Protein AF-A0A4P2Q9S0-F1 (afdb_monomer_lite)

Foldseek 3Di:
DDDDDDDDDDDDDDDDPDPPPPDPPPVPPDPVPPDPDPCLQVLLVVLVVCVVVVVLLQSQLSLCVSCLCLLPDDDDPPPSSLSSLLSNLLSLLVVLLQRCNPVSHPPVSCPLSNVPDVVSSVVSLVSSLVSLVVSCVVVPPQLVSLLSNLSSLLSPPVSLVVSLVSLVVCVVVVNNQALLSLLSNLLSCLVVVNNVSNVVSLVVSCVRDPDSVSSPDPRDDDDDD

Secondary structure (DSSP, 8-state):
-------------------------TTS----------HHHHHHHHHHHHHHTT-HHHHHHHHHHH-TTTTTSPP-S-HHHHHHHHHHHHHHHHTTT---GGGTS-HHHHGGGG--SHHHHHHHHHHHHHHHHHHHHHSTT-HHHHHHHHHHHTTSGGGHHHHHHHHHHHHHTT----HHHHHHHHHHHHHTT-HHHHHHHHHHHHHH-SSGGGT------PPP-

Radius of gyration: 29.28 Å; chains: 1; bounding box: 90×28×104 Å

Structure (mmCIF, N/CA/C/O backbone):
data_AF-A0A4P2Q9S0-F1
#
_entry.id   AF-A0A4P2Q9S0-F1
#
loop_
_atom_site.group_PDB
_atom_site.id
_atom_site.type_symbol
_atom_site.label_atom_id
_atom_site.label_alt_id
_atom_site.label_comp_id
_atom_site.label_asym_id
_atom_site.label_entity_id
_atom_site.label_seq_id
_atom_site.pdbx_PDB_ins_code
_atom_site.Cartn_x
_atom_site.Cartn_y
_atom_site.Cartn_z
_atom_site.occupancy
_atom_site.B_iso_or_equiv
_atom_site.auth_seq_id
_atom_site.auth_comp_id
_atom_site.auth_asym_id
_atom_site.auth_atom_id
_atom_site.pdbx_PDB_model_num
ATOM 1 N N . MET A 1 1 ? -67.105 2.190 -43.312 1.00 39.72 1 MET A N 1
ATOM 2 C CA . MET A 1 1 ? -67.336 3.112 -44.439 1.00 39.72 1 MET A CA 1
ATOM 3 C C . MET A 1 1 ? -66.053 3.200 -45.250 1.00 39.72 1 MET A C 1
ATOM 5 O O . MET A 1 1 ? -65.039 3.600 -44.704 1.00 39.72 1 MET A O 1
ATOM 9 N N . ASN A 1 2 ? -66.152 2.759 -46.505 1.00 41.94 2 ASN A N 1
ATOM 10 C CA . ASN A 1 2 ? -65.377 3.147 -47.691 1.00 41.94 2 ASN A CA 1
ATOM 11 C C . ASN A 1 2 ? -63.850 2.905 -47.714 1.00 41.94 2 ASN A C 1
ATOM 13 O O . ASN A 1 2 ? -63.067 3.750 -47.297 1.00 41.94 2 ASN A O 1
ATOM 17 N N . GLY A 1 3 ? -63.440 1.797 -48.356 1.00 36.56 3 GLY A N 1
ATOM 18 C CA . GLY A 1 3 ? -62.309 1.836 -49.310 1.00 36.56 3 GLY A CA 1
ATOM 19 C C . GLY A 1 3 ? -62.735 2.540 -50.618 1.00 36.56 3 GLY A C 1
ATOM 20 O O . GLY A 1 3 ? -63.795 3.172 -50.606 1.00 36.56 3 GLY A O 1
ATOM 21 N N . PRO A 1 4 ? -62.045 2.398 -51.775 1.00 64.94 4 PRO A N 1
ATOM 22 C CA . PRO A 1 4 ? -60.791 1.699 -52.104 1.00 64.94 4 PRO A CA 1
ATOM 23 C C . PRO A 1 4 ? -59.764 2.662 -52.783 1.00 64.94 4 PRO A C 1
ATOM 25 O O . PRO A 1 4 ? -60.000 3.858 -52.881 1.00 64.94 4 PRO A O 1
ATOM 28 N N . ALA A 1 5 ? -58.573 2.240 -53.215 1.00 46.28 5 ALA A N 1
ATOM 29 C CA . ALA A 1 5 ? -58.360 1.878 -54.618 1.00 46.28 5 ALA A CA 1
ATOM 30 C C . ALA A 1 5 ? -57.004 1.187 -54.826 1.00 46.28 5 ALA A C 1
ATOM 32 O O . ALA A 1 5 ? -55.941 1.678 -54.453 1.00 46.28 5 ALA A O 1
ATOM 33 N N . VAL A 1 6 ? -57.105 0.047 -55.496 1.00 48.75 6 VAL A N 1
ATOM 34 C CA . VAL A 1 6 ? -56.054 -0.777 -56.080 1.00 48.75 6 VAL A CA 1
ATOM 35 C C . VAL A 1 6 ? -55.413 -0.052 -57.266 1.00 48.75 6 VAL A C 1
ATOM 37 O O . VAL A 1 6 ? -56.129 0.455 -58.128 1.00 48.75 6 VAL A O 1
ATOM 40 N N . ARG A 1 7 ? -54.082 -0.108 -57.383 1.00 47.19 7 ARG A N 1
ATOM 41 C CA . ARG A 1 7 ? -53.399 -0.102 -58.686 1.00 47.19 7 ARG A CA 1
ATOM 42 C C . ARG A 1 7 ? -52.283 -1.140 -58.692 1.00 47.19 7 ARG A C 1
ATOM 44 O O . ARG A 1 7 ? -51.211 -0.941 -58.134 1.00 47.19 7 ARG A O 1
ATOM 51 N N . VAL A 1 8 ? -52.599 -2.260 -59.331 1.00 47.22 8 VAL A N 1
ATOM 52 C CA . VAL A 1 8 ? -51.653 -3.254 -59.829 1.00 47.22 8 VAL A CA 1
ATOM 53 C C . VAL A 1 8 ? -50.985 -2.656 -61.065 1.00 47.22 8 VAL A C 1
ATOM 55 O O . VAL A 1 8 ? -51.675 -2.352 -62.035 1.00 47.22 8 VAL A O 1
ATOM 58 N N . SER A 1 9 ? -49.662 -2.515 -61.037 1.00 52.66 9 SER A N 1
ATOM 59 C CA . SER A 1 9 ? -48.850 -2.351 -62.244 1.00 52.66 9 SER A CA 1
ATOM 60 C C . SER A 1 9 ? -47.755 -3.404 -62.227 1.00 52.66 9 SER A C 1
ATOM 62 O O . SER A 1 9 ? -46.782 -3.322 -61.481 1.00 52.66 9 SER A O 1
ATOM 64 N N . LEU A 1 10 ? -47.990 -4.427 -63.040 1.00 49.06 10 LEU A N 1
ATOM 65 C CA . LEU A 1 10 ? -47.079 -5.502 -63.383 1.00 49.06 10 LEU A CA 1
ATOM 66 C C . LEU A 1 10 ? -46.114 -4.970 -64.455 1.00 49.06 10 LEU A C 1
ATOM 68 O O . LEU A 1 10 ? -46.535 -4.727 -65.583 1.00 49.06 10 LEU A O 1
ATOM 72 N N . CYS A 1 11 ? -44.837 -4.798 -64.119 1.00 45.16 11 CYS A N 1
ATOM 73 C CA . CYS A 1 11 ? -43.779 -4.589 -65.108 1.00 45.16 11 CYS A CA 1
ATOM 74 C C . CYS A 1 11 ? -42.843 -5.798 -65.086 1.00 45.16 11 CYS A C 1
ATOM 76 O O . CYS A 1 11 ? -42.000 -5.934 -64.203 1.00 45.16 11 CYS A O 1
ATOM 78 N N . LEU A 1 12 ? -43.017 -6.678 -66.076 1.00 50.59 12 LEU A N 1
ATOM 79 C CA . LEU A 1 12 ? -41.986 -7.612 -66.516 1.00 50.59 12 LEU A CA 1
ATOM 80 C C . LEU A 1 12 ? -40.786 -6.800 -67.025 1.00 50.59 12 LEU A C 1
ATOM 82 O O . LEU A 1 12 ? -40.924 -6.047 -67.987 1.00 50.59 12 LEU A O 1
ATOM 86 N N . ALA A 1 13 ? -39.608 -7.003 -66.439 1.00 53.16 13 ALA A N 1
ATOM 87 C CA . ALA A 1 13 ? -38.344 -6.616 -67.052 1.00 53.16 13 ALA A CA 1
ATOM 88 C C . ALA A 1 13 ? -37.294 -7.709 -66.803 1.00 53.16 13 ALA A C 1
ATOM 90 O O . ALA A 1 13 ? -36.761 -7.869 -65.711 1.00 53.16 13 ALA A O 1
ATOM 91 N N . LEU A 1 14 ? -37.111 -8.495 -67.862 1.00 53.59 14 LEU A N 1
ATOM 92 C CA . LEU A 1 14 ? -35.981 -9.339 -68.252 1.00 53.59 14 LEU A CA 1
ATOM 93 C C . LEU A 1 14 ? -34.763 -9.358 -67.311 1.00 53.59 14 LEU A C 1
ATOM 95 O O . LEU A 1 14 ? -33.978 -8.413 -67.245 1.00 53.59 14 LEU A O 1
ATOM 99 N N . ALA A 1 15 ? -34.541 -10.524 -66.703 1.00 52.94 15 ALA A N 1
ATOM 100 C CA . ALA A 1 15 ? -33.254 -10.925 -66.157 1.00 52.94 15 ALA A CA 1
ATOM 101 C C . ALA A 1 15 ? -32.232 -11.056 -67.299 1.00 52.94 15 ALA A C 1
ATOM 103 O O . ALA A 1 15 ? -32.243 -12.029 -68.050 1.00 52.94 15 ALA A O 1
ATOM 104 N N . SER A 1 16 ? -31.352 -10.064 -67.430 1.00 54.44 16 SER A N 1
ATOM 105 C CA . SER A 1 16 ? -30.129 -10.173 -68.226 1.00 54.44 16 SER A CA 1
ATOM 106 C C . SER A 1 16 ? -28.972 -10.397 -67.261 1.00 54.44 16 SER A C 1
ATOM 108 O O . SER A 1 16 ? -28.487 -9.464 -66.624 1.00 54.44 16 SER A O 1
ATOM 110 N N . SER A 1 17 ? -28.570 -11.655 -67.105 1.00 50.16 17 SER A N 1
ATOM 111 C CA . SER A 1 17 ? -27.382 -12.045 -66.351 1.00 50.16 17 SER A CA 1
ATOM 112 C C . SER A 1 17 ? -26.137 -11.562 -67.094 1.00 50.16 17 SER A C 1
ATOM 114 O O . SER A 1 17 ? -25.597 -12.261 -67.948 1.00 50.16 17 SER A O 1
ATOM 116 N N . VAL A 1 18 ? -25.678 -10.351 -66.786 1.00 53.38 18 VAL A N 1
ATOM 117 C CA . VAL A 1 18 ? -24.329 -9.931 -67.159 1.00 53.38 18 VAL A CA 1
ATOM 118 C C . VAL A 1 18 ? -23.374 -10.683 -66.237 1.00 53.38 18 VAL A C 1
ATOM 120 O O . VAL A 1 18 ? -23.283 -10.384 -65.048 1.00 53.38 18 VAL A O 1
ATOM 123 N N . PHE A 1 19 ? -22.683 -11.686 -66.780 1.00 51.56 19 PHE A N 1
ATOM 124 C CA . PHE A 1 19 ? -21.473 -12.236 -66.177 1.00 51.56 19 PHE A CA 1
ATOM 125 C C . PHE A 1 19 ? -20.417 -11.126 -66.156 1.00 51.56 19 PHE A C 1
ATOM 127 O O . PHE A 1 19 ? -19.634 -10.963 -67.089 1.00 51.56 19 PHE A O 1
ATOM 134 N N . VAL A 1 20 ? -20.423 -10.321 -65.096 1.00 50.81 20 VAL A N 1
ATOM 135 C CA . VAL A 1 20 ? -19.274 -9.493 -64.746 1.00 50.81 20 VAL A CA 1
ATOM 136 C C . VAL A 1 20 ? -18.247 -10.457 -64.171 1.00 50.81 20 VAL A C 1
ATOM 138 O O . VAL A 1 20 ? -18.452 -11.014 -63.092 1.00 50.81 20 VAL A O 1
ATOM 141 N N . ALA A 1 21 ? -17.174 -10.702 -64.923 1.00 54.53 21 ALA A N 1
ATOM 142 C CA . ALA A 1 21 ? -15.993 -11.359 -64.391 1.00 54.53 21 ALA A CA 1
ATOM 143 C C . ALA A 1 21 ? -15.594 -10.624 -63.109 1.00 54.53 21 ALA A C 1
A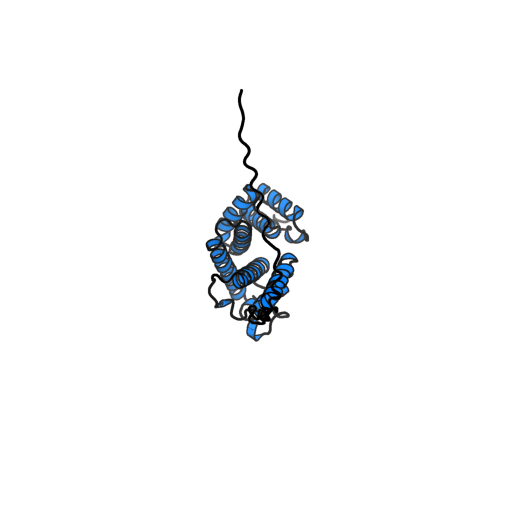T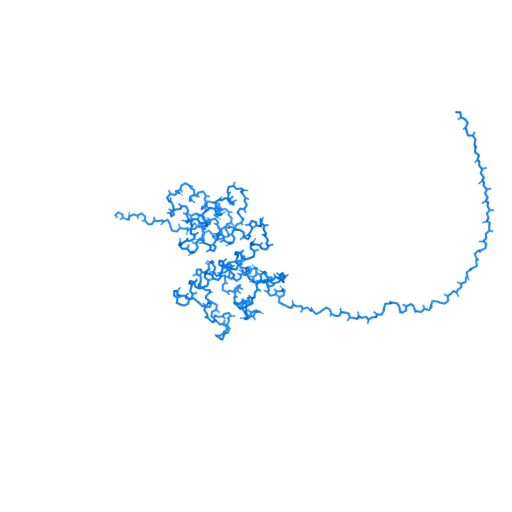OM 145 O O . ALA A 1 21 ? -15.383 -9.410 -63.124 1.00 54.53 21 ALA A O 1
ATOM 146 N N . SER A 1 22 ? -15.572 -11.347 -61.993 1.00 54.25 22 SER A N 1
ATOM 147 C CA . SER A 1 22 ? -15.096 -10.836 -60.718 1.00 54.25 22 SER A CA 1
ATOM 148 C C . SER A 1 22 ? -13.629 -10.459 -60.896 1.00 54.25 22 SER A C 1
ATOM 150 O O . SER A 1 22 ? -12.755 -11.316 -60.862 1.00 54.25 22 SER A O 1
ATOM 152 N N . GLY A 1 23 ? -13.363 -9.182 -61.169 1.00 54.53 23 GLY A N 1
ATOM 153 C CA . GLY A 1 23 ? -12.036 -8.626 -60.973 1.00 54.53 23 GLY A CA 1
ATOM 154 C C . GLY A 1 23 ? -11.733 -8.725 -59.487 1.00 54.53 23 GLY A C 1
ATOM 155 O O . GLY A 1 23 ? -12.552 -8.289 -58.673 1.00 54.53 23 GLY A O 1
ATOM 156 N N . ASP A 1 24 ? -10.609 -9.349 -59.147 1.00 50.75 24 ASP A N 1
ATOM 157 C CA . ASP A 1 24 ? -10.141 -9.482 -57.775 1.00 50.75 24 ASP A CA 1
ATOM 158 C C . ASP A 1 24 ? -10.191 -8.117 -57.089 1.00 50.75 24 ASP A C 1
ATOM 160 O O . ASP A 1 24 ? -9.455 -7.188 -57.426 1.00 50.75 24 ASP A O 1
ATOM 164 N N . ALA A 1 25 ? -11.100 -7.979 -56.127 1.00 50.94 25 ALA A N 1
ATOM 165 C CA . ALA A 1 25 ? -11.149 -6.817 -55.268 1.00 50.94 25 ALA A CA 1
ATOM 166 C C . ALA A 1 25 ? -9.941 -6.882 -54.324 1.00 50.94 25 ALA A C 1
ATOM 168 O O . ALA A 1 25 ? -10.049 -7.309 -53.176 1.00 50.94 25 ALA A O 1
ATOM 169 N N . SER A 1 26 ? -8.775 -6.431 -54.788 1.00 56.25 26 SER A N 1
ATOM 170 C CA . SER A 1 26 ? -7.623 -6.137 -53.934 1.00 56.25 26 SER A CA 1
ATOM 171 C C . SER A 1 26 ? -7.873 -4.825 -53.169 1.00 56.25 26 SER A C 1
ATOM 173 O O . SER A 1 26 ? -7.162 -3.837 -53.339 1.00 56.25 26 SER A O 1
ATOM 175 N N . ALA A 1 27 ? -8.944 -4.778 -52.372 1.00 51.78 27 ALA A N 1
ATOM 176 C CA . ALA A 1 27 ? -9.313 -3.628 -51.538 1.00 51.78 27 ALA A CA 1
ATOM 177 C C . ALA A 1 27 ? -8.921 -3.820 -50.064 1.00 51.78 27 ALA A C 1
ATOM 179 O O . ALA A 1 27 ? -8.885 -2.860 -49.298 1.00 51.78 27 ALA A O 1
ATOM 180 N N . CYS A 1 28 ? -8.550 -5.035 -49.664 1.00 58.38 28 CYS A N 1
ATOM 181 C CA . CYS A 1 28 ? -7.866 -5.273 -48.401 1.00 58.38 28 CYS A CA 1
ATOM 182 C C . CYS A 1 28 ? -6.365 -5.214 -48.668 1.00 58.38 28 CYS A C 1
ATOM 184 O O . CYS A 1 28 ? -5.704 -6.246 -48.750 1.00 58.38 28 CYS A O 1
ATOM 186 N N . GLY A 1 29 ? -5.846 -3.997 -48.865 1.00 53.88 29 GLY A N 1
ATOM 187 C CA . GLY A 1 29 ? -4.413 -3.739 -48.802 1.00 53.88 29 GLY A CA 1
ATOM 188 C C . GLY A 1 29 ? -3.883 -4.359 -47.516 1.00 53.88 29 GLY A C 1
ATOM 189 O O . GLY A 1 29 ? -4.175 -3.874 -46.423 1.00 53.88 29 GLY A O 1
ATOM 190 N N . GLY A 1 30 ? -3.198 -5.491 -47.671 1.00 56.34 30 GLY A N 1
ATOM 191 C CA . GLY A 1 30 ? -2.627 -6.282 -46.599 1.00 56.34 30 GLY A CA 1
ATOM 192 C C . GLY A 1 30 ? -1.534 -5.486 -45.919 1.00 56.34 30 GLY A C 1
ATOM 193 O O . GLY A 1 30 ? -0.361 -5.614 -46.245 1.00 56.34 30 GLY A O 1
ATOM 194 N N . VAL A 1 31 ? -1.922 -4.660 -44.957 1.00 58.16 31 VAL A N 1
ATOM 195 C CA . VAL A 1 31 ? -1.035 -4.378 -43.845 1.00 58.16 31 VAL A CA 1
ATOM 196 C C . VAL A 1 31 ? -1.281 -5.524 -42.885 1.00 58.16 31 VAL A C 1
ATOM 198 O O . VAL A 1 31 ? -2.261 -5.538 -42.142 1.00 58.16 31 VAL A O 1
ATOM 201 N N . GLU A 1 32 ? -0.428 -6.536 -42.964 1.00 56.34 32 GLU A N 1
ATOM 202 C CA . GLU A 1 32 ? -0.303 -7.542 -41.921 1.00 56.34 32 GLU A CA 1
ATOM 203 C C . GLU A 1 32 ? 0.202 -6.795 -40.675 1.00 56.34 32 GLU A C 1
ATOM 205 O O . GLU A 1 32 ? 1.400 -6.661 -40.431 1.00 56.34 32 GLU A O 1
ATOM 210 N N . VAL A 1 33 ? -0.718 -6.163 -39.937 1.00 59.28 33 VAL A N 1
ATOM 211 C CA . VAL A 1 33 ? -0.406 -5.507 -38.668 1.00 59.28 33 VA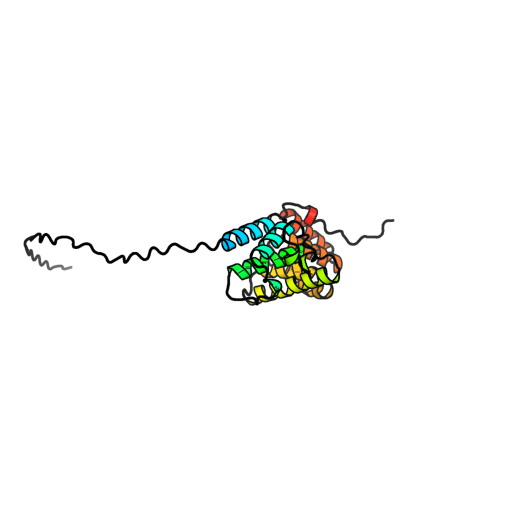L A CA 1
ATOM 212 C C . VAL A 1 33 ? -0.163 -6.635 -37.687 1.00 59.28 33 VAL A C 1
ATOM 214 O O . VAL A 1 33 ? -1.073 -7.079 -36.995 1.00 59.28 33 VAL A O 1
ATOM 217 N N . MET A 1 34 ? 1.063 -7.144 -37.669 1.00 58.34 34 MET A N 1
ATOM 218 C CA . MET A 1 34 ? 1.498 -8.073 -36.646 1.00 58.34 34 MET A CA 1
ATOM 219 C C . MET A 1 34 ? 1.488 -7.287 -35.328 1.00 58.34 34 MET A C 1
ATOM 221 O O . MET A 1 34 ? 2.289 -6.359 -35.175 1.00 58.34 34 MET A O 1
ATOM 225 N N . PRO A 1 35 ? 0.546 -7.552 -34.402 1.00 66.62 35 PRO A N 1
ATOM 226 C CA . PRO A 1 35 ? 0.446 -6.754 -33.194 1.00 66.62 35 PRO A CA 1
ATOM 227 C C . PRO A 1 35 ? 1.739 -6.939 -32.403 1.00 66.62 35 PRO A C 1
ATOM 229 O O . PRO A 1 35 ? 2.098 -8.056 -32.031 1.00 66.62 35 PRO A O 1
ATOM 232 N N . ALA A 1 36 ? 2.454 -5.844 -32.151 1.00 72.00 36 ALA A N 1
ATOM 233 C CA . ALA A 1 36 ? 3.591 -5.868 -31.248 1.00 72.00 36 ALA A CA 1
ATOM 234 C C . ALA A 1 36 ? 3.064 -6.170 -29.837 1.00 72.00 36 ALA A C 1
ATOM 236 O O . ALA A 1 36 ? 2.448 -5.320 -29.192 1.00 72.00 36 ALA A O 1
ATOM 237 N N . ILE A 1 37 ? 3.249 -7.408 -29.375 1.00 77.44 37 ILE A N 1
ATOM 238 C CA . ILE A 1 37 ? 2.812 -7.829 -28.043 1.00 77.44 37 ILE A CA 1
ATOM 239 C C . ILE A 1 37 ? 3.760 -7.210 -27.017 1.00 77.44 37 ILE A C 1
ATOM 241 O O . ILE A 1 37 ? 4.904 -7.638 -26.869 1.00 77.44 37 ILE A O 1
ATOM 245 N N . ASP A 1 38 ? 3.275 -6.225 -26.262 1.00 81.00 38 ASP A N 1
ATOM 246 C CA . ASP A 1 38 ? 4.008 -5.728 -25.103 1.00 81.00 38 ASP A CA 1
ATOM 247 C C . ASP A 1 38 ? 3.935 -6.753 -23.960 1.00 81.00 38 ASP A C 1
ATOM 249 O O . ASP A 1 38 ? 2.965 -6.834 -23.198 1.00 81.00 38 ASP A O 1
ATOM 253 N N . HIS A 1 39 ? 4.996 -7.547 -23.818 1.00 85.62 39 HIS A N 1
ATOM 254 C CA . HIS A 1 39 ? 5.109 -8.567 -22.777 1.00 85.62 39 HIS A CA 1
ATOM 255 C C . HIS A 1 39 ? 5.036 -8.000 -21.345 1.00 85.62 39 HIS A C 1
ATOM 257 O O . HIS A 1 39 ? 4.743 -8.752 -20.407 1.00 85.62 39 HIS A O 1
ATOM 263 N N . ARG A 1 40 ? 5.231 -6.686 -21.150 1.00 88.56 40 ARG A N 1
ATOM 264 C CA . ARG A 1 40 ? 5.092 -6.034 -19.838 1.00 88.56 40 ARG A CA 1
ATOM 265 C C . ARG A 1 40 ? 3.653 -6.066 -19.336 1.00 88.56 40 ARG A C 1
ATOM 267 O O . ARG A 1 40 ? 3.447 -6.133 -18.128 1.00 88.56 40 ARG A O 1
ATOM 274 N N . VAL A 1 41 ? 2.657 -6.118 -20.225 1.00 90.25 41 VAL A N 1
ATOM 275 C CA . VAL A 1 41 ? 1.242 -6.262 -19.839 1.00 90.25 41 VAL A CA 1
ATOM 276 C C . VAL A 1 41 ? 1.031 -7.544 -19.034 1.00 90.25 41 VAL A C 1
ATOM 278 O O . VAL A 1 41 ? 0.469 -7.515 -17.935 1.00 90.25 41 VAL A O 1
ATOM 281 N N . MET A 1 42 ? 1.554 -8.664 -19.539 1.00 91.00 42 MET A N 1
ATOM 282 C CA . MET A 1 42 ? 1.489 -9.950 -18.843 1.00 91.00 42 MET A CA 1
ATOM 283 C C . MET A 1 42 ? 2.319 -9.950 -17.561 1.00 91.00 42 MET A C 1
ATOM 285 O O . MET A 1 42 ? 1.908 -10.532 -16.556 1.00 91.00 42 MET A O 1
ATOM 289 N N . GLY A 1 43 ? 3.474 -9.285 -17.565 1.00 94.31 43 GLY A N 1
ATOM 290 C CA . GLY A 1 43 ? 4.308 -9.168 -16.375 1.00 94.31 43 GLY A CA 1
ATOM 291 C C . GLY A 1 43 ? 3.650 -8.360 -15.248 1.00 94.31 43 GLY A C 1
ATOM 292 O O . GLY A 1 43 ? 3.705 -8.785 -14.092 1.00 94.31 43 GLY A O 1
ATOM 293 N N . VAL A 1 44 ? 2.958 -7.257 -15.562 1.00 96.75 44 VAL A N 1
ATOM 294 C CA . VAL A 1 44 ? 2.200 -6.463 -14.575 1.00 96.75 44 VAL A CA 1
ATOM 295 C C . VAL A 1 44 ? 1.013 -7.257 -14.043 1.00 96.75 44 VAL A C 1
ATOM 297 O O . VAL A 1 44 ? 0.820 -7.310 -12.832 1.00 96.75 44 VAL A O 1
ATOM 300 N N . ALA A 1 45 ? 0.273 -7.961 -14.904 1.00 96.69 45 ALA A N 1
ATOM 301 C CA . ALA A 1 45 ? -0.821 -8.828 -14.460 1.00 96.69 45 ALA A CA 1
ATOM 302 C C . ALA A 1 45 ? -0.342 -9.923 -13.483 1.00 96.69 45 ALA A C 1
ATOM 304 O O . ALA A 1 45 ? -0.988 -10.189 -12.466 1.00 96.69 45 ALA A O 1
ATOM 305 N N . ARG A 1 46 ? 0.828 -10.527 -13.740 1.00 96.69 46 ARG A N 1
ATOM 306 C CA . ARG A 1 46 ? 1.459 -11.488 -12.817 1.00 96.69 46 ARG A CA 1
ATOM 307 C C . ARG A 1 46 ? 1.898 -10.837 -11.505 1.00 96.69 46 ARG A C 1
ATOM 309 O O . ARG A 1 46 ? 1.757 -11.459 -10.455 1.00 96.69 46 ARG A O 1
ATOM 316 N N . ALA A 1 47 ? 2.408 -9.607 -11.549 1.00 98.06 47 ALA A N 1
ATOM 317 C CA . ALA A 1 47 ? 2.797 -8.864 -10.352 1.00 98.06 47 ALA A CA 1
ATOM 318 C C . ALA A 1 47 ? 1.580 -8.525 -9.472 1.00 98.06 47 ALA A C 1
ATOM 320 O O . ALA A 1 47 ? 1.624 -8.714 -8.260 1.00 98.06 47 ALA A O 1
ATOM 321 N N . GLU A 1 48 ? 0.464 -8.113 -10.077 1.00 98.19 48 GLU A N 1
ATOM 322 C CA . GLU A 1 48 ? -0.806 -7.903 -9.372 1.00 98.19 48 GLU A CA 1
ATOM 323 C C . GLU A 1 48 ? -1.328 -9.191 -8.734 1.00 98.19 48 GLU A C 1
ATOM 325 O O . GLU A 1 48 ? -1.801 -9.167 -7.600 1.00 98.19 48 GLU A O 1
ATOM 330 N N . GLN A 1 49 ? -1.230 -10.321 -9.441 1.00 97.56 49 GLN A N 1
ATOM 331 C CA . GLN A 1 49 ? -1.601 -11.616 -8.878 1.00 97.56 49 GLN A CA 1
ATOM 332 C C . GLN A 1 49 ? -0.716 -11.973 -7.679 1.00 97.56 49 GLN A C 1
ATOM 334 O O . GLN A 1 49 ? -1.235 -12.323 -6.626 1.00 97.56 49 GLN A O 1
ATOM 339 N N . ALA A 1 50 ? 0.606 -11.819 -7.801 1.00 97.31 50 ALA A N 1
ATOM 340 C CA . ALA A 1 50 ? 1.527 -12.050 -6.692 1.00 97.31 50 ALA A CA 1
ATOM 341 C C . ALA A 1 50 ? 1.211 -11.166 -5.478 1.00 97.31 50 ALA A C 1
ATOM 343 O O . ALA A 1 50 ? 1.238 -11.657 -4.352 1.00 97.31 50 ALA A O 1
ATOM 344 N N . LEU A 1 51 ? 0.847 -9.899 -5.702 1.00 96.88 51 LEU A N 1
ATOM 345 C CA . LEU A 1 51 ? 0.426 -8.992 -4.638 1.00 96.88 51 LEU A CA 1
ATOM 346 C C . LEU A 1 51 ? -0.855 -9.480 -3.944 1.00 96.88 51 LEU A C 1
ATOM 348 O O . LEU A 1 51 ? -0.891 -9.519 -2.717 1.00 96.88 51 LEU A O 1
ATOM 352 N N . ARG A 1 52 ? -1.874 -9.899 -4.711 1.00 94.50 52 ARG A N 1
ATOM 353 C CA . ARG A 1 52 ? -3.121 -10.481 -4.170 1.00 94.50 52 ARG A CA 1
ATOM 354 C C . ARG A 1 52 ? -2.883 -11.759 -3.365 1.00 94.50 52 ARG A C 1
ATOM 356 O O . ARG A 1 52 ? -3.636 -12.043 -2.440 1.00 94.50 52 ARG A O 1
ATOM 363 N N . ASP A 1 53 ? -1.848 -12.518 -3.710 1.00 94.12 53 ASP A N 1
ATOM 364 C CA . ASP A 1 53 ? -1.451 -13.737 -2.999 1.00 94.12 53 ASP A CA 1
ATOM 365 C C . ASP A 1 53 ? -0.538 -13.454 -1.788 1.00 94.12 53 ASP A C 1
ATOM 367 O O . ASP A 1 53 ? -0.033 -14.387 -1.167 1.00 94.12 53 ASP A O 1
ATOM 371 N N . GLY A 1 54 ? -0.269 -12.183 -1.463 1.00 93.31 54 GLY A N 1
ATOM 372 C CA . GLY A 1 54 ? 0.611 -11.790 -0.357 1.00 93.31 54 GLY A CA 1
ATOM 373 C C . GLY A 1 54 ? 2.111 -11.963 -0.637 1.00 93.31 54 GLY A C 1
ATOM 374 O O . GLY A 1 54 ? 2.935 -11.770 0.254 1.00 93.31 54 GLY A O 1
ATOM 375 N N . ARG A 1 55 ? 2.509 -12.288 -1.874 1.00 95.81 55 ARG A N 1
ATOM 376 C CA . ARG A 1 55 ? 3.914 -12.469 -2.282 1.00 95.81 55 ARG A CA 1
ATOM 377 C C . ARG A 1 55 ? 4.554 -11.128 -2.646 1.00 95.81 55 ARG A C 1
ATOM 379 O O . ARG A 1 55 ? 4.849 -10.858 -3.811 1.00 95.81 55 ARG A O 1
ATOM 386 N N . LEU A 1 56 ? 4.761 -10.283 -1.634 1.00 96.38 56 LEU A N 1
ATOM 387 C CA . LEU A 1 56 ? 5.179 -8.882 -1.797 1.00 96.38 56 LEU A CA 1
ATOM 388 C C . LEU A 1 56 ? 6.511 -8.726 -2.550 1.00 96.38 56 LEU A C 1
ATOM 390 O O . LEU A 1 56 ? 6.582 -7.944 -3.497 1.00 96.38 56 LEU A O 1
ATOM 394 N N . ALA A 1 57 ? 7.540 -9.496 -2.175 1.00 96.38 57 ALA A N 1
ATOM 395 C CA . ALA A 1 57 ? 8.856 -9.441 -2.818 1.00 96.38 57 ALA A CA 1
ATOM 396 C C . ALA A 1 57 ? 8.782 -9.827 -4.305 1.00 96.38 57 ALA A C 1
ATOM 398 O O . ALA A 1 57 ? 9.304 -9.110 -5.155 1.00 96.38 57 ALA A O 1
ATOM 399 N N . ALA A 1 58 ? 8.055 -10.899 -4.637 1.00 97.06 58 ALA A N 1
ATOM 400 C CA . ALA A 1 58 ? 7.864 -11.335 -6.020 1.00 97.06 58 ALA A CA 1
ATOM 401 C C . ALA A 1 58 ? 7.089 -10.297 -6.853 1.00 97.06 58 ALA A C 1
ATOM 403 O O . ALA A 1 58 ? 7.447 -10.018 -7.999 1.00 97.06 58 ALA A O 1
ATOM 404 N N . ALA A 1 59 ? 6.042 -9.691 -6.276 1.00 98.12 59 ALA A N 1
ATOM 405 C CA . ALA A 1 59 ? 5.273 -8.633 -6.929 1.00 98.12 59 ALA A CA 1
ATOM 406 C C . ALA A 1 59 ? 6.149 -7.408 -7.235 1.00 98.12 59 ALA A C 1
ATOM 408 O O . ALA A 1 59 ? 6.225 -6.965 -8.384 1.00 98.12 59 ALA A O 1
ATOM 409 N N . ALA A 1 60 ? 6.857 -6.901 -6.224 1.00 97.44 60 ALA A N 1
ATOM 410 C CA . ALA A 1 60 ? 7.732 -5.744 -6.360 1.00 97.44 60 ALA A CA 1
ATOM 411 C C . ALA A 1 60 ? 8.911 -6.016 -7.302 1.00 97.44 60 ALA A C 1
ATOM 413 O O . ALA A 1 60 ? 9.190 -5.210 -8.188 1.00 97.44 60 ALA A O 1
ATOM 414 N N . GLY A 1 61 ? 9.572 -7.165 -7.158 1.00 96.00 61 GLY A N 1
ATOM 415 C CA . GLY A 1 61 ? 10.711 -7.544 -7.987 1.00 96.00 61 GLY A CA 1
ATOM 416 C C . GLY A 1 61 ? 10.355 -7.669 -9.467 1.00 96.00 61 GLY A C 1
ATOM 417 O O . GLY A 1 61 ? 11.118 -7.217 -10.321 1.00 96.00 61 GLY A O 1
ATOM 418 N N . SER A 1 62 ? 9.162 -8.189 -9.781 1.00 96.12 62 SER A N 1
ATOM 419 C CA . SER A 1 62 ? 8.638 -8.204 -11.152 1.00 96.12 62 SER A CA 1
ATOM 420 C C . SER A 1 62 ? 8.523 -6.788 -11.727 1.00 96.12 62 SER A C 1
ATOM 422 O O . SER A 1 62 ? 9.033 -6.522 -12.816 1.00 96.12 62 SER A O 1
ATOM 424 N N . VAL A 1 63 ? 7.916 -5.857 -10.979 1.00 97.06 63 VAL A N 1
ATOM 425 C CA . VAL A 1 63 ? 7.769 -4.459 -11.413 1.00 97.06 63 VAL A CA 1
ATOM 426 C C . VAL A 1 63 ? 9.126 -3.784 -11.601 1.00 97.06 63 VAL A C 1
ATOM 428 O O . VAL A 1 63 ? 9.351 -3.180 -12.645 1.00 97.06 63 VAL A O 1
ATOM 431 N N . ILE A 1 64 ? 10.047 -3.923 -10.643 1.00 95.81 64 ILE A N 1
ATOM 432 C CA . ILE A 1 64 ? 11.374 -3.288 -10.704 1.00 95.81 64 ILE A CA 1
ATOM 433 C C . ILE A 1 64 ? 12.173 -3.782 -11.920 1.00 95.81 64 ILE A C 1
ATOM 435 O O . ILE A 1 64 ? 12.857 -2.991 -12.562 1.00 95.81 64 ILE A O 1
ATOM 439 N N . ARG A 1 65 ? 12.074 -5.070 -12.277 1.00 94.00 65 ARG A N 1
ATOM 440 C CA . ARG A 1 65 ? 12.748 -5.613 -13.469 1.00 94.00 65 ARG A CA 1
ATOM 441 C C . ARG A 1 65 ? 12.148 -5.109 -14.780 1.00 94.00 65 ARG A C 1
ATOM 443 O O . ARG A 1 65 ? 12.886 -4.935 -15.742 1.00 94.00 65 ARG A O 1
ATOM 450 N N . MET A 1 66 ? 10.832 -4.907 -14.832 1.00 94.19 66 MET A N 1
ATOM 451 C CA . MET A 1 66 ? 10.153 -4.408 -16.035 1.00 94.19 66 MET A CA 1
ATOM 452 C C . MET A 1 66 ? 10.291 -2.897 -16.223 1.00 94.19 66 MET A C 1
ATOM 454 O O . MET A 1 66 ? 10.307 -2.436 -17.361 1.00 94.19 66 MET A O 1
ATOM 458 N N . PHE A 1 67 ? 10.373 -2.149 -15.121 1.00 94.44 67 PHE A N 1
ATOM 459 C CA . PHE A 1 67 ? 10.468 -0.689 -15.101 1.00 94.44 67 PHE A CA 1
ATOM 460 C C . PHE A 1 67 ? 11.605 -0.238 -14.161 1.00 94.44 67 PHE A C 1
ATOM 462 O O . PHE A 1 67 ? 11.340 0.297 -13.078 1.00 94.44 67 PHE A O 1
ATOM 469 N N . PRO A 1 68 ? 12.882 -0.459 -14.523 1.00 92.75 68 PRO A N 1
ATOM 470 C CA . PRO A 1 68 ? 14.037 -0.105 -13.686 1.00 92.75 68 PRO A CA 1
ATOM 471 C C . PRO A 1 68 ? 14.061 1.360 -13.229 1.00 92.75 68 PRO A C 1
ATOM 473 O O . PRO A 1 68 ? 14.501 1.698 -12.129 1.00 92.75 68 PRO A O 1
ATOM 476 N N . GLU A 1 69 ? 13.555 2.245 -14.076 1.00 91.44 69 GLU A N 1
ATOM 477 C CA . GLU A 1 69 ? 13.502 3.685 -13.885 1.00 91.44 69 GLU A CA 1
ATOM 478 C C . GLU A 1 69 ? 12.232 4.175 -13.158 1.00 91.44 69 GLU A C 1
ATOM 480 O O . GLU A 1 69 ? 12.065 5.382 -12.984 1.00 91.44 69 GLU A O 1
ATOM 485 N N . ILE A 1 70 ? 11.366 3.277 -12.661 1.00 92.56 70 ILE A N 1
ATOM 486 C CA . ILE A 1 70 ? 10.067 3.615 -12.038 1.00 92.56 70 ILE A CA 1
ATOM 487 C C . ILE A 1 70 ? 10.165 4.634 -10.891 1.00 92.56 70 ILE A C 1
ATOM 489 O O . ILE A 1 70 ? 9.234 5.396 -10.657 1.00 92.56 70 ILE A O 1
ATOM 493 N N . ARG A 1 71 ? 11.305 4.726 -10.191 1.00 88.94 71 ARG A N 1
ATOM 494 C CA . ARG A 1 71 ? 11.518 5.767 -9.163 1.00 88.94 71 ARG A CA 1
ATOM 495 C C . ARG A 1 71 ? 11.590 7.186 -9.726 1.00 88.94 71 ARG A C 1
ATOM 497 O O . ARG A 1 71 ? 11.346 8.134 -8.986 1.00 88.94 71 ARG A O 1
ATOM 504 N N . ARG A 1 72 ? 12.013 7.326 -10.982 1.00 87.38 72 ARG A N 1
ATOM 505 C CA . ARG A 1 72 ? 12.341 8.598 -11.637 1.00 87.38 72 ARG A CA 1
ATOM 506 C C . ARG A 1 72 ? 11.288 9.022 -12.657 1.00 87.38 72 ARG A C 1
ATOM 508 O O . ARG A 1 72 ? 11.241 10.199 -12.994 1.00 87.38 72 ARG A O 1
ATOM 515 N N . ILE A 1 73 ? 10.457 8.097 -13.140 1.00 87.50 73 ILE A N 1
ATOM 516 C CA . ILE A 1 73 ? 9.387 8.438 -14.077 1.00 87.50 73 ILE A CA 1
ATOM 517 C C . ILE A 1 73 ? 8.243 9.153 -13.345 1.00 87.50 73 ILE A C 1
ATOM 519 O O . ILE A 1 73 ? 7.848 8.797 -12.232 1.00 87.50 73 ILE A O 1
ATOM 523 N N . SER A 1 74 ? 7.691 10.172 -13.999 1.00 78.06 74 SER A N 1
ATOM 524 C CA . SER A 1 74 ? 6.479 10.850 -13.552 1.00 78.06 74 SER A CA 1
ATOM 525 C C . SER A 1 74 ? 5.238 9.997 -13.788 1.00 78.06 74 SER A C 1
ATOM 527 O O . SER A 1 74 ? 5.152 9.202 -14.715 1.00 78.06 74 SER A O 1
ATOM 529 N N . HIS A 1 75 ? 4.232 10.197 -12.947 1.00 77.44 75 HIS A N 1
ATOM 530 C CA . HIS A 1 75 ? 2.943 9.538 -13.119 1.00 77.44 75 HIS A CA 1
ATOM 531 C C . HIS A 1 75 ? 2.263 10.166 -14.337 1.00 77.44 75 HIS A C 1
ATOM 533 O O . HIS A 1 75 ? 2.396 11.372 -14.553 1.00 77.44 75 HIS A O 1
ATOM 539 N N . GLY A 1 76 ? 1.565 9.373 -15.144 1.00 74.50 76 GLY A N 1
ATOM 540 C CA . GLY A 1 76 ? 1.082 9.831 -16.444 1.00 74.50 76 GLY A CA 1
ATOM 541 C C . GLY A 1 76 ? -0.226 9.176 -16.855 1.00 74.50 76 GLY A C 1
ATOM 542 O O . GLY A 1 76 ? -0.891 8.532 -16.049 1.00 74.50 76 GLY A O 1
ATOM 543 N N . GLN A 1 77 ? -0.588 9.356 -18.124 1.00 76.44 77 GLN A N 1
ATOM 544 C CA . GLN A 1 77 ? -1.787 8.759 -18.720 1.00 76.44 77 GLN A CA 1
ATOM 545 C C . GLN A 1 77 ? -1.581 7.297 -19.148 1.00 76.44 77 GLN A C 1
ATOM 547 O O . GLN A 1 77 ? -2.525 6.689 -19.633 1.00 76.44 77 GLN A O 1
ATOM 552 N N . ASP A 1 78 ? -0.379 6.727 -18.976 1.00 90.19 78 ASP A N 1
ATOM 553 C CA . ASP A 1 78 ? -0.105 5.321 -19.294 1.00 90.19 78 ASP A CA 1
ATOM 554 C C . ASP A 1 78 ? -0.778 4.395 -18.257 1.00 90.19 78 ASP A C 1
ATOM 556 O O . ASP A 1 78 ? -0.328 4.318 -17.103 1.00 90.19 78 ASP A O 1
ATOM 560 N N . PRO A 1 79 ? -1.840 3.656 -18.638 1.00 91.75 79 PRO A N 1
ATOM 561 C CA . PRO A 1 79 ? -2.566 2.804 -17.704 1.00 91.75 79 PRO A CA 1
ATOM 562 C C . PRO A 1 79 ? -1.728 1.624 -17.203 1.00 91.75 79 PRO A C 1
ATOM 564 O O . PRO A 1 79 ? -1.928 1.169 -16.074 1.00 91.75 79 PRO A O 1
ATOM 567 N N . LEU A 1 80 ? -0.793 1.116 -18.013 1.00 93.31 80 LEU A N 1
ATOM 568 C CA . LEU A 1 80 ? 0.072 0.006 -17.628 1.00 93.31 80 LEU A CA 1
ATOM 569 C C . LEU A 1 80 ? 1.065 0.455 -16.557 1.00 93.31 80 LEU A C 1
ATOM 571 O O . LEU A 1 80 ? 1.226 -0.223 -15.539 1.00 93.31 80 LEU A O 1
ATOM 575 N N . LEU A 1 81 ? 1.677 1.622 -16.755 1.00 94.44 81 LEU A N 1
ATOM 576 C CA . LEU A 1 81 ? 2.612 2.184 -15.787 1.00 94.44 81 LEU A CA 1
ATOM 577 C C . LEU A 1 81 ? 1.908 2.549 -14.471 1.00 94.44 81 LEU A C 1
ATOM 579 O O . LEU A 1 81 ? 2.428 2.252 -13.398 1.00 94.44 81 LEU A O 1
ATOM 583 N N . ASN A 1 82 ? 0.688 3.093 -14.521 1.00 95.50 82 ASN A N 1
ATOM 584 C CA . ASN A 1 82 ? -0.105 3.382 -13.318 1.00 95.50 82 ASN A CA 1
ATOM 585 C C . ASN A 1 82 ? -0.437 2.116 -12.511 1.00 95.50 82 ASN A C 1
ATOM 587 O O . ASN A 1 82 ? -0.396 2.130 -11.277 1.00 95.50 82 ASN A O 1
ATOM 591 N N . ARG A 1 83 ? -0.711 0.994 -13.188 1.00 96.38 83 ARG A N 1
ATOM 592 C CA . ARG A 1 83 ? -0.880 -0.310 -12.528 1.00 96.38 83 ARG A CA 1
ATOM 593 C C . ARG A 1 83 ? 0.419 -0.787 -11.880 1.00 96.38 83 ARG A C 1
ATOM 595 O O . ARG A 1 83 ? 0.395 -1.217 -10.728 1.00 96.38 83 ARG A O 1
ATOM 602 N N . ALA A 1 84 ? 1.551 -0.660 -12.572 1.00 97.44 84 ALA A N 1
ATOM 603 C CA . ALA A 1 84 ? 2.864 -1.002 -12.026 1.00 97.44 84 ALA A CA 1
ATOM 604 C C . ALA A 1 84 ? 3.216 -0.157 -10.785 1.00 97.44 84 ALA A C 1
ATOM 606 O O . ALA A 1 84 ? 3.624 -0.709 -9.760 1.00 97.44 84 ALA A O 1
ATOM 607 N N . PHE A 1 85 ? 2.973 1.159 -10.841 1.00 97.88 85 PHE A N 1
ATOM 608 C CA . PHE A 1 85 ? 3.110 2.075 -9.705 1.00 97.88 85 PHE A CA 1
ATOM 609 C C . PHE A 1 85 ? 2.278 1.622 -8.510 1.00 97.88 85 PHE A C 1
ATOM 611 O O . PHE A 1 85 ? 2.814 1.494 -7.409 1.00 97.88 85 PHE A O 1
ATOM 618 N N . ARG A 1 86 ? 0.989 1.326 -8.727 1.00 97.75 86 ARG A N 1
ATOM 619 C CA . ARG A 1 86 ? 0.097 0.845 -7.668 1.00 97.75 86 ARG A CA 1
ATOM 620 C C . ARG A 1 86 ? 0.640 -0.428 -7.021 1.00 97.75 86 ARG A C 1
ATOM 622 O O . ARG A 1 86 ? 0.741 -0.482 -5.800 1.00 97.75 86 ARG A O 1
ATOM 629 N N . VAL A 1 87 ? 1.016 -1.432 -7.818 1.00 98.50 87 VAL A N 1
ATOM 630 C CA . VAL A 1 87 ? 1.532 -2.710 -7.296 1.00 98.50 87 VAL A CA 1
ATOM 631 C C . VAL A 1 87 ? 2.755 -2.495 -6.411 1.00 98.50 87 VAL A C 1
ATOM 633 O O . VAL A 1 87 ? 2.800 -3.004 -5.292 1.00 98.50 87 VAL A O 1
ATOM 636 N N . LEU A 1 88 ? 3.734 -1.725 -6.889 1.00 98.19 88 LEU A N 1
ATOM 637 C CA . LEU A 1 88 ? 4.968 -1.489 -6.148 1.00 98.19 88 LEU A CA 1
ATOM 638 C C . LEU A 1 88 ? 4.734 -0.645 -4.888 1.00 98.19 88 LEU A C 1
ATOM 640 O O . LEU A 1 88 ? 5.308 -0.944 -3.842 1.00 98.19 88 LEU A O 1
ATOM 644 N N . ALA A 1 89 ? 3.868 0.369 -4.957 1.00 98.44 89 ALA A N 1
ATOM 645 C CA . ALA A 1 89 ? 3.541 1.213 -3.812 1.00 98.44 89 ALA A CA 1
ATOM 646 C C . ALA A 1 89 ? 2.827 0.426 -2.708 1.00 98.44 89 ALA A C 1
ATOM 648 O O . ALA A 1 89 ? 3.228 0.509 -1.544 1.00 98.44 89 ALA A O 1
ATOM 649 N N . VAL A 1 90 ? 1.830 -0.389 -3.062 1.00 98.62 90 VAL A N 1
ATOM 650 C CA . VAL A 1 90 ? 1.120 -1.238 -2.095 1.00 98.62 90 VAL A CA 1
ATOM 651 C C . VAL A 1 90 ? 2.062 -2.287 -1.503 1.00 98.62 90 VAL A C 1
ATOM 653 O O . VAL A 1 90 ? 2.088 -2.464 -0.286 1.00 98.62 90 VAL A O 1
ATOM 656 N N . ALA A 1 91 ? 2.902 -2.932 -2.322 1.00 98.38 91 ALA A N 1
ATOM 657 C CA . ALA A 1 91 ? 3.903 -3.875 -1.823 1.00 98.38 91 ALA A CA 1
ATOM 658 C C . ALA A 1 91 ? 4.864 -3.210 -0.822 1.00 98.38 91 ALA A C 1
ATOM 660 O O . ALA A 1 91 ? 5.124 -3.774 0.240 1.00 98.38 91 ALA A O 1
ATOM 661 N N . ALA A 1 92 ? 5.341 -1.996 -1.118 1.00 98.12 92 ALA A N 1
ATOM 662 C CA . ALA A 1 92 ? 6.233 -1.250 -0.231 1.00 98.12 92 ALA A CA 1
ATOM 663 C C . ALA A 1 92 ? 5.551 -0.871 1.093 1.00 98.12 92 ALA A C 1
ATOM 665 O O . ALA A 1 92 ? 6.157 -1.027 2.150 1.00 98.12 92 ALA A O 1
ATOM 666 N N . ALA A 1 93 ? 4.287 -0.436 1.058 1.00 98.12 93 ALA A N 1
ATOM 667 C CA . ALA A 1 93 ? 3.514 -0.130 2.263 1.00 98.12 93 ALA A CA 1
ATOM 668 C C . ALA A 1 93 ? 3.273 -1.374 3.134 1.00 98.12 93 ALA A C 1
ATOM 670 O O . ALA A 1 93 ? 3.426 -1.336 4.359 1.00 98.12 93 ALA A O 1
ATOM 671 N N . ARG A 1 94 ? 2.921 -2.502 2.511 1.00 96.81 94 ARG A N 1
ATOM 672 C CA . ARG A 1 94 ? 2.653 -3.761 3.219 1.00 96.81 94 ARG A CA 1
ATOM 673 C C . ARG A 1 94 ? 3.923 -4.391 3.790 1.00 96.81 94 ARG A C 1
ATOM 675 O O . ARG A 1 94 ? 3.850 -4.966 4.869 1.00 96.81 94 ARG A O 1
ATOM 682 N N . ALA A 1 95 ? 5.066 -4.196 3.134 1.00 96.62 95 ALA A N 1
ATOM 683 C CA . ALA A 1 95 ? 6.384 -4.639 3.590 1.00 96.62 95 ALA A CA 1
ATOM 684 C C . ALA A 1 95 ? 7.108 -3.630 4.507 1.00 96.62 95 ALA A C 1
ATOM 686 O O . ALA A 1 95 ? 8.305 -3.768 4.742 1.00 96.62 95 ALA A O 1
ATOM 687 N N . GLU A 1 96 ? 6.426 -2.582 4.982 1.00 96.12 96 GLU A N 1
ATOM 688 C CA . GLU A 1 96 ? 7.005 -1.576 5.894 1.00 96.12 96 GLU A CA 1
ATOM 689 C C . GLU A 1 96 ? 8.270 -0.899 5.331 1.00 96.12 96 GLU A C 1
ATOM 691 O O . GLU A 1 96 ? 9.205 -0.547 6.049 1.00 96.12 96 GLU A O 1
ATOM 696 N N . GLY A 1 97 ? 8.311 -0.735 4.008 1.00 96.31 97 GLY A N 1
ATOM 697 C CA . GLY A 1 97 ? 9.437 -0.157 3.285 1.00 96.31 97 GLY A CA 1
ATOM 698 C C . GLY A 1 97 ? 10.625 -1.105 3.083 1.00 96.31 97 GLY A C 1
ATOM 699 O O . GLY A 1 97 ? 11.588 -0.699 2.436 1.00 96.31 97 GLY A O 1
ATOM 700 N N . ALA A 1 98 ? 10.579 -2.349 3.570 1.00 96.25 98 ALA A N 1
ATOM 701 C CA . ALA A 1 98 ? 11.620 -3.362 3.381 1.00 96.25 98 ALA A CA 1
ATOM 702 C C . ALA A 1 98 ? 11.130 -4.501 2.480 1.00 96.25 98 ALA A C 1
ATOM 704 O O . ALA A 1 98 ? 10.666 -5.538 2.943 1.00 96.25 98 ALA A O 1
ATOM 705 N N . LEU A 1 99 ? 11.240 -4.319 1.161 1.00 93.19 99 LEU A N 1
ATOM 706 C CA . LEU A 1 99 ? 10.643 -5.243 0.189 1.00 93.19 99 LEU A CA 1
ATOM 707 C C . LEU A 1 99 ? 11.330 -6.615 0.109 1.00 93.19 99 LEU A C 1
ATOM 709 O O . LEU A 1 99 ? 10.764 -7.530 -0.483 1.00 93.19 99 LEU A O 1
ATOM 713 N N . GLY A 1 100 ? 12.554 -6.762 0.628 1.00 90.12 100 GLY A N 1
ATOM 714 C CA . GLY A 1 100 ? 13.276 -8.039 0.579 1.00 90.12 100 GLY A CA 1
ATOM 715 C C . GLY A 1 100 ? 13.558 -8.548 -0.844 1.00 90.12 100 GLY A C 1
ATOM 716 O O . GLY A 1 100 ? 13.736 -9.742 -1.050 1.00 90.12 100 GLY A O 1
ATOM 717 N N . VAL A 1 101 ? 13.615 -7.661 -1.844 1.00 92.19 101 VAL A N 1
ATOM 718 C CA . VAL A 1 101 ? 13.720 -8.013 -3.280 1.00 92.19 101 VAL A CA 1
ATOM 719 C C . VAL A 1 101 ? 15.108 -8.496 -3.730 1.00 92.19 101 VAL A C 1
ATOM 721 O O . VAL A 1 101 ? 15.346 -8.646 -4.924 1.00 92.19 101 VAL A O 1
ATOM 724 N N . GLY A 1 102 ? 16.036 -8.759 -2.805 1.00 89.44 102 GLY A N 1
ATOM 725 C CA . GLY A 1 102 ? 17.424 -9.121 -3.128 1.00 89.44 102 GLY A CA 1
ATOM 726 C C . GLY A 1 102 ? 17.574 -10.394 -3.965 1.00 89.44 102 GLY A C 1
ATOM 727 O O . GLY A 1 102 ? 18.481 -10.471 -4.786 1.00 89.44 102 GLY A O 1
ATOM 728 N N . ALA A 1 103 ? 16.670 -11.363 -3.798 1.00 89.75 103 ALA A N 1
ATOM 729 C CA . ALA A 1 103 ? 16.639 -12.584 -4.606 1.00 89.75 103 ALA A CA 1
ATOM 730 C C . ALA A 1 103 ? 15.932 -12.399 -5.965 1.00 89.75 103 ALA A C 1
ATOM 732 O O . ALA A 1 103 ? 16.127 -13.191 -6.880 1.00 89.75 103 ALA A O 1
ATOM 733 N N . GLU A 1 104 ? 15.114 -11.355 -6.100 1.00 88.75 104 GLU A N 1
ATOM 734 C CA . GLU A 1 104 ? 14.213 -11.143 -7.241 1.00 88.75 104 GLU A CA 1
ATOM 735 C C . GLU A 1 104 ? 14.778 -10.169 -8.281 1.00 88.75 104 GLU A C 1
ATOM 737 O O . GLU A 1 104 ? 14.292 -10.100 -9.415 1.00 88.75 104 GLU A O 1
ATOM 742 N N . VAL A 1 105 ? 15.755 -9.355 -7.876 1.00 91.25 105 VAL A N 1
ATOM 743 C CA . VAL A 1 105 ? 16.224 -8.183 -8.615 1.00 91.25 105 VAL A CA 1
ATOM 744 C C . VAL A 1 105 ? 17.758 -8.156 -8.629 1.00 91.25 105 VAL A C 1
ATOM 746 O O . VAL A 1 105 ? 18.375 -8.292 -7.571 1.00 91.25 105 VAL A O 1
ATOM 749 N N . PRO A 1 106 ? 18.406 -7.926 -9.791 1.00 90.94 106 PRO A N 1
ATOM 750 C CA . PRO A 1 106 ? 19.854 -7.741 -9.858 1.00 90.94 106 PRO A CA 1
ATOM 751 C C . PRO A 1 106 ? 20.339 -6.640 -8.909 1.00 90.94 106 PRO A C 1
ATOM 753 O O . PRO A 1 106 ? 19.700 -5.595 -8.789 1.00 90.94 106 PRO A O 1
ATOM 756 N N . ARG A 1 107 ? 21.518 -6.813 -8.297 1.00 88.38 107 ARG A N 1
ATOM 757 C CA . ARG A 1 107 ? 22.071 -5.863 -7.308 1.00 88.38 107 ARG A CA 1
ATOM 758 C C . ARG A 1 107 ? 22.106 -4.410 -7.803 1.00 88.38 107 ARG A C 1
ATOM 760 O O . ARG A 1 107 ? 21.847 -3.502 -7.020 1.00 88.38 107 ARG A O 1
ATOM 767 N N . ALA A 1 108 ? 22.367 -4.195 -9.094 1.00 88.62 108 ALA A N 1
ATOM 768 C CA . ALA A 1 108 ? 22.383 -2.869 -9.721 1.00 88.62 108 ALA A CA 1
ATOM 769 C C . ALA A 1 108 ? 21.021 -2.143 -9.686 1.00 88.62 108 ALA A C 1
ATOM 771 O O . ALA A 1 108 ? 20.980 -0.917 -9.714 1.00 88.62 108 ALA A O 1
ATOM 772 N N . LEU A 1 109 ? 19.916 -2.889 -9.605 1.00 88.75 109 LEU A N 1
ATOM 773 C CA . LEU A 1 109 ? 18.548 -2.366 -9.564 1.00 88.75 109 LEU A CA 1
ATOM 774 C C . LEU A 1 109 ? 17.951 -2.348 -8.147 1.00 88.75 109 LEU A C 1
ATOM 776 O O . LEU A 1 109 ? 16.859 -1.815 -7.951 1.00 88.75 109 LEU A O 1
ATOM 780 N N . LEU A 1 110 ? 18.654 -2.910 -7.156 1.00 86.44 110 LEU A N 1
ATOM 781 C CA . LEU A 1 110 ? 18.171 -2.988 -5.777 1.00 86.44 110 LEU A CA 1
ATOM 782 C C . LEU A 1 110 ? 17.960 -1.588 -5.187 1.00 86.44 110 LEU A C 1
ATOM 784 O O . LEU A 1 110 ? 16.895 -1.300 -4.644 1.00 86.44 110 LEU A O 1
ATOM 788 N N . GLY A 1 111 ? 18.961 -0.710 -5.318 1.00 86.31 111 GLY A N 1
ATOM 789 C CA . GLY A 1 111 ? 18.949 0.630 -4.723 1.00 86.31 111 GLY A CA 1
ATOM 790 C C . GLY A 1 111 ? 18.428 0.624 -3.278 1.00 86.31 111 GLY A C 1
ATOM 791 O O . GLY A 1 111 ? 18.692 -0.302 -2.513 1.00 86.31 111 GLY A O 1
ATOM 792 N N . ALA A 1 112 ? 17.608 1.620 -2.939 1.00 88.25 112 ALA A N 1
ATOM 793 C CA . ALA A 1 112 ? 16.941 1.710 -1.639 1.00 88.25 112 ALA A CA 1
ATOM 794 C C . ALA A 1 112 ? 15.772 0.714 -1.460 1.00 88.25 112 ALA A C 1
ATOM 796 O O . ALA A 1 112 ? 15.206 0.626 -0.374 1.00 88.25 112 ALA A O 1
ATOM 797 N N . TRP A 1 113 ? 15.368 -0.057 -2.485 1.00 92.81 113 TRP A N 1
ATOM 798 C CA . TRP A 1 113 ? 14.211 -0.968 -2.378 1.00 92.81 113 TRP A CA 1
ATOM 799 C C . TRP A 1 113 ? 14.420 -2.095 -1.366 1.00 92.81 113 TRP A C 1
ATOM 801 O O . TRP A 1 113 ? 13.446 -2.628 -0.839 1.00 92.81 113 TRP A O 1
ATOM 811 N N . GLY A 1 114 ? 15.675 -2.441 -1.067 1.00 89.94 114 GLY A N 1
ATOM 812 C CA . GLY A 1 114 ? 15.995 -3.432 -0.043 1.00 89.94 114 GLY A CA 1
ATOM 813 C C . GLY A 1 114 ? 15.507 -3.045 1.359 1.00 89.94 114 GLY A C 1
ATOM 814 O O . GLY A 1 114 ? 15.156 -3.934 2.128 1.00 89.94 114 GLY A O 1
ATOM 815 N N . GLY A 1 115 ? 15.445 -1.746 1.686 1.00 92.69 115 GLY A N 1
ATOM 816 C CA . GLY A 1 115 ? 15.017 -1.270 3.009 1.00 92.69 115 GLY A CA 1
ATOM 817 C C . GLY A 1 115 ? 15.934 -1.708 4.157 1.00 92.69 115 GLY A C 1
ATOM 818 O O . GLY A 1 115 ? 15.465 -1.937 5.275 1.00 92.69 115 GLY A O 1
ATOM 819 N N . THR A 1 116 ? 17.232 -1.873 3.885 1.00 92.56 116 THR A N 1
ATOM 820 C CA . THR A 1 116 ? 18.215 -2.354 4.867 1.00 92.56 116 THR A CA 1
ATOM 821 C C . THR A 1 116 ? 18.433 -1.341 5.990 1.00 92.56 116 THR A C 1
ATOM 823 O O . THR A 1 116 ? 18.588 -1.734 7.146 1.00 92.56 116 THR A O 1
ATOM 826 N N . SER A 1 117 ? 18.373 -0.042 5.685 1.00 95.19 117 SER A N 1
ATOM 827 C CA . SER A 1 117 ? 18.423 1.034 6.677 1.00 95.19 117 SER A CA 1
ATOM 828 C C . SER A 1 117 ? 17.028 1.574 7.029 1.00 95.19 117 SER A C 1
ATOM 830 O O . SER A 1 117 ? 16.058 1.403 6.288 1.00 95.19 117 SER A O 1
ATOM 832 N N . ALA A 1 118 ? 16.910 2.248 8.178 1.00 95.81 118 ALA A N 1
ATOM 833 C CA . ALA A 1 118 ? 15.677 2.946 8.555 1.00 95.81 118 ALA A CA 1
ATOM 834 C C . ALA A 1 118 ? 15.341 4.094 7.587 1.00 95.81 118 ALA A C 1
ATOM 836 O O . ALA A 1 118 ? 14.166 4.343 7.315 1.00 95.81 118 ALA A O 1
ATOM 837 N N . GLU A 1 119 ? 16.366 4.754 7.044 1.00 96.12 119 GLU A N 1
ATOM 838 C CA . GLU A 1 119 ? 16.223 5.804 6.037 1.00 96.12 119 GLU A CA 1
ATOM 839 C C . GLU A 1 119 ? 15.639 5.249 4.735 1.00 96.12 119 GLU A C 1
ATOM 841 O O . GLU A 1 119 ? 14.660 5.794 4.230 1.00 96.12 119 GLU A O 1
ATOM 846 N N . ASP A 1 120 ? 16.145 4.109 4.251 1.00 95.62 120 ASP A N 1
ATOM 847 C CA . ASP A 1 120 ? 15.610 3.447 3.057 1.00 95.62 120 ASP A CA 1
ATOM 848 C C . ASP A 1 120 ? 14.145 3.044 3.243 1.00 95.62 120 ASP A C 1
ATOM 850 O O . ASP A 1 120 ? 13.310 3.287 2.367 1.00 95.62 120 ASP A O 1
ATOM 854 N N . ARG A 1 121 ? 13.809 2.452 4.400 1.00 97.62 121 ARG A N 1
ATOM 855 C CA . ARG A 1 121 ? 12.422 2.073 4.710 1.00 97.62 121 ARG A CA 1
ATOM 856 C C . ARG A 1 121 ? 11.509 3.289 4.689 1.00 97.62 121 ARG A C 1
ATOM 858 O O . ARG A 1 121 ? 10.471 3.255 4.029 1.00 97.62 121 ARG A O 1
ATOM 865 N N . ARG A 1 122 ? 11.917 4.377 5.346 1.00 97.25 122 ARG A N 1
ATOM 866 C CA . ARG A 1 122 ? 11.164 5.634 5.350 1.00 97.25 122 ARG A CA 1
ATOM 867 C C . ARG A 1 122 ? 10.998 6.190 3.938 1.00 97.25 122 ARG A C 1
ATOM 869 O O . ARG A 1 122 ? 9.877 6.472 3.533 1.00 97.25 122 ARG A O 1
ATOM 876 N N . ALA A 1 123 ? 12.073 6.258 3.157 1.00 96.75 123 ALA A N 1
ATOM 877 C CA . ALA A 1 123 ? 12.030 6.744 1.782 1.00 96.75 123 ALA A CA 1
ATOM 878 C C . ALA A 1 123 ? 11.088 5.912 0.891 1.00 96.75 123 ALA A C 1
ATOM 880 O O . ALA A 1 123 ? 10.415 6.461 0.015 1.00 96.75 123 ALA A O 1
ATOM 881 N N . ASN A 1 124 ? 11.007 4.597 1.117 1.00 97.69 124 ASN A N 1
ATOM 882 C CA . ASN A 1 124 ? 10.097 3.704 0.398 1.00 97.69 124 ASN A CA 1
ATOM 883 C C . ASN A 1 124 ? 8.633 3.906 0.799 1.00 97.69 124 ASN A C 1
ATOM 885 O O . ASN A 1 124 ? 7.765 3.905 -0.076 1.00 97.69 124 ASN A O 1
ATOM 889 N N . ILE A 1 125 ? 8.354 4.120 2.088 1.00 98.50 125 ILE A N 1
ATOM 890 C CA . ILE A 1 125 ? 7.012 4.477 2.568 1.00 98.50 125 ILE A CA 1
ATOM 891 C C . ILE A 1 125 ? 6.590 5.843 2.020 1.00 98.50 125 ILE A C 1
ATOM 893 O O . ILE A 1 125 ? 5.505 5.962 1.455 1.00 98.50 125 ILE A O 1
ATOM 897 N N . ASP A 1 126 ? 7.466 6.843 2.076 1.00 97.81 126 ASP A N 1
ATOM 898 C CA . ASP A 1 126 ? 7.189 8.179 1.545 1.00 97.81 126 ASP A CA 1
ATOM 899 C C . ASP A 1 126 ? 6.934 8.146 0.033 1.00 97.81 126 ASP A C 1
ATOM 901 O O . ASP A 1 126 ? 6.046 8.831 -0.482 1.00 97.81 126 ASP A O 1
ATOM 905 N N . TRP A 1 127 ? 7.700 7.332 -0.700 1.00 97.56 127 TRP A N 1
ATOM 906 C CA . TRP A 1 127 ? 7.466 7.103 -2.123 1.00 97.56 127 TRP A CA 1
ATOM 907 C C . TRP A 1 127 ? 6.117 6.419 -2.374 1.00 97.56 127 TRP A C 1
ATOM 909 O O . TRP A 1 127 ? 5.392 6.849 -3.271 1.00 97.56 127 TRP A O 1
ATOM 919 N N . SER A 1 128 ? 5.754 5.409 -1.576 1.00 98.31 128 SER A N 1
ATOM 920 C CA . SER A 1 128 ? 4.460 4.721 -1.667 1.00 98.31 128 SER A CA 1
ATOM 921 C C . SER A 1 128 ? 3.293 5.686 -1.450 1.00 98.31 128 SER A C 1
ATOM 923 O O . SER A 1 128 ? 2.404 5.770 -2.299 1.00 98.31 128 SER A O 1
ATOM 925 N N . ILE A 1 129 ? 3.347 6.491 -0.383 1.00 98.56 129 ILE A N 1
ATOM 926 C CA . ILE A 1 129 ? 2.325 7.494 -0.062 1.00 98.56 129 ILE A CA 1
ATOM 927 C C . ILE A 1 129 ? 2.171 8.478 -1.222 1.00 98.56 129 ILE A C 1
ATOM 929 O O . ILE A 1 129 ? 1.074 8.607 -1.760 1.00 98.56 129 ILE A O 1
ATOM 933 N N . ARG A 1 130 ? 3.258 9.120 -1.674 1.00 97.38 130 ARG A N 1
ATOM 934 C CA . ARG A 1 130 ? 3.188 10.082 -2.791 1.00 97.38 130 ARG A CA 1
ATOM 935 C C . ARG A 1 130 ? 2.648 9.451 -4.073 1.00 97.38 130 ARG A C 1
ATOM 937 O O . ARG A 1 130 ? 1.927 10.108 -4.819 1.00 97.38 130 ARG A O 1
ATOM 944 N N . THR A 1 131 ? 2.997 8.193 -4.329 1.00 97.44 131 THR A N 1
ATOM 945 C CA . THR A 1 131 ? 2.550 7.463 -5.519 1.00 97.44 131 THR A CA 1
ATOM 946 C C . THR A 1 131 ? 1.048 7.204 -5.480 1.00 97.44 131 THR A C 1
ATOM 948 O O . THR A 1 131 ? 0.328 7.543 -6.419 1.00 97.44 131 THR A O 1
ATOM 951 N N . LEU A 1 132 ? 0.550 6.669 -4.365 1.00 97.81 132 LEU A N 1
ATOM 952 C CA . LEU A 1 132 ? -0.872 6.376 -4.187 1.00 97.81 132 LEU A CA 1
ATOM 953 C C . LEU A 1 132 ? -1.717 7.649 -4.108 1.00 97.81 132 LEU A C 1
ATOM 955 O O . LEU A 1 132 ? -2.822 7.668 -4.644 1.00 97.81 132 LEU A O 1
ATOM 959 N N . GLN A 1 133 ? -1.186 8.731 -3.531 1.00 97.06 133 GLN A N 1
ATOM 960 C CA . GLN A 1 133 ? -1.829 10.047 -3.557 1.00 97.06 133 GLN A CA 1
ATOM 961 C C . GLN A 1 133 ? -2.049 10.529 -4.995 1.00 97.06 133 GLN A C 1
ATOM 963 O O . GLN A 1 133 ? -3.181 10.835 -5.362 1.00 97.06 133 GLN A O 1
ATOM 968 N N . ARG A 1 134 ? -1.008 10.505 -5.839 1.00 95.44 134 ARG A N 1
ATOM 969 C CA . ARG A 1 134 ? -1.116 10.907 -7.252 1.00 95.44 134 ARG A CA 1
ATOM 970 C C . ARG A 1 134 ? -2.097 10.040 -8.038 1.00 95.44 134 ARG A C 1
ATOM 972 O O . ARG A 1 134 ? -2.896 10.562 -8.808 1.00 95.44 134 ARG A O 1
ATOM 979 N N . LEU A 1 135 ? -2.066 8.721 -7.842 1.00 95.56 135 LEU A N 1
ATOM 980 C CA . LEU A 1 135 ? -3.020 7.818 -8.496 1.00 95.56 135 LEU A CA 1
ATOM 981 C C . LEU A 1 135 ? -4.464 8.111 -8.061 1.00 95.56 135 LEU A C 1
ATOM 983 O O . LEU A 1 135 ? -5.369 8.131 -8.895 1.00 95.56 135 LEU A O 1
ATOM 987 N N . ASN A 1 136 ? -4.680 8.383 -6.774 1.00 95.38 136 ASN A N 1
ATOM 988 C CA . ASN A 1 136 ? -5.987 8.746 -6.232 1.00 95.38 136 ASN A CA 1
ATOM 989 C C . ASN A 1 136 ? -6.480 10.117 -6.742 1.00 95.38 136 ASN A C 1
ATOM 991 O O . ASN A 1 136 ? -7.675 10.307 -6.953 1.00 95.38 136 ASN A O 1
ATOM 995 N N . GLU A 1 137 ? -5.579 11.070 -6.991 1.00 94.25 137 GLU A N 1
ATOM 996 C CA . GLU A 1 137 ? -5.914 12.360 -7.615 1.00 94.25 137 GLU A CA 1
ATOM 997 C C . GLU A 1 137 ? -6.363 12.207 -9.076 1.00 94.25 137 GLU A C 1
ATOM 999 O O . GLU A 1 137 ? -7.274 12.912 -9.517 1.00 94.25 137 GLU A O 1
ATOM 1004 N N . GLN A 1 138 ? -5.755 11.273 -9.816 1.00 93.06 138 GLN A N 1
ATOM 1005 C CA . GLN A 1 138 ? -6.123 10.952 -11.200 1.00 93.06 138 GLN A CA 1
ATOM 1006 C C . GLN A 1 138 ? -7.459 10.198 -11.291 1.00 93.06 138 GLN A C 1
ATOM 1008 O O . GLN A 1 138 ? -8.244 10.431 -12.208 1.00 93.06 138 GLN A O 1
ATOM 1013 N N . ARG A 1 139 ? -7.729 9.305 -10.333 1.00 91.31 139 ARG A N 1
ATOM 1014 C CA . ARG A 1 139 ? -8.955 8.499 -10.227 1.00 91.31 139 ARG A CA 1
ATOM 1015 C C . ARG A 1 139 ? -9.721 8.865 -8.963 1.00 91.31 139 ARG A C 1
ATOM 1017 O O . ARG A 1 139 ? -9.765 8.112 -7.991 1.00 91.31 139 ARG A O 1
ATOM 1024 N N . LYS A 1 140 ? -10.328 10.050 -8.988 1.00 88.06 140 LYS A N 1
ATOM 1025 C CA . LYS A 1 140 ? -11.122 10.547 -7.862 1.00 88.06 140 LYS A CA 1
ATOM 1026 C C . LYS A 1 140 ? -12.255 9.572 -7.538 1.00 88.06 140 LYS A C 1
ATOM 1028 O O . LYS A 1 140 ? -12.899 9.045 -8.440 1.00 88.06 140 LYS A O 1
ATOM 1033 N N . ASN A 1 141 ? -12.525 9.410 -6.245 1.00 90.81 141 ASN A N 1
ATOM 1034 C CA . ASN A 1 141 ? -13.61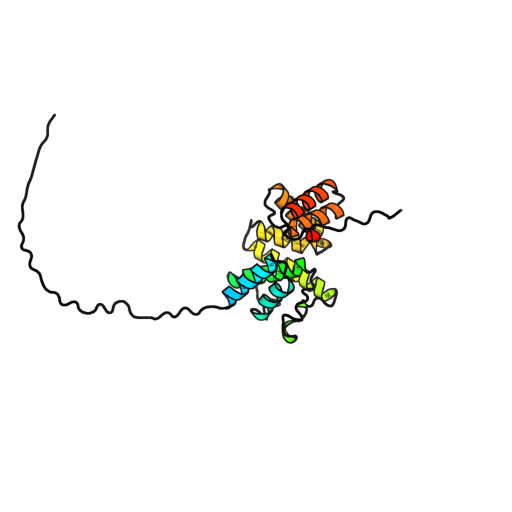4 8.587 -5.707 1.00 90.81 141 ASN A CA 1
ATOM 1035 C C . ASN A 1 141 ? -13.491 7.084 -5.987 1.00 90.81 141 ASN A C 1
ATOM 1037 O O . ASN A 1 141 ? -14.499 6.388 -5.968 1.00 90.81 141 ASN A O 1
ATOM 1041 N N . ASP A 1 142 ? -12.281 6.582 -6.223 1.00 96.19 142 ASP A N 1
ATOM 1042 C CA . ASP A 1 142 ? -12.023 5.152 -6.334 1.00 96.19 142 ASP A CA 1
ATOM 1043 C C . ASP A 1 142 ? -11.748 4.539 -4.948 1.00 96.19 142 ASP A C 1
ATOM 1045 O O . ASP A 1 142 ? -10.673 4.775 -4.384 1.00 96.19 142 ASP A O 1
ATOM 1049 N N . PRO A 1 143 ? -12.672 3.747 -4.371 1.00 97.62 143 PRO A N 1
ATOM 1050 C CA . PRO A 1 143 ? -12.502 3.255 -3.008 1.00 97.62 143 PRO A CA 1
ATOM 1051 C C . PRO A 1 143 ? -11.322 2.299 -2.840 1.00 97.62 143 PRO A C 1
ATOM 1053 O O . PRO A 1 143 ? -10.732 2.244 -1.763 1.00 97.62 143 PRO A O 1
ATOM 1056 N N . ALA A 1 144 ? -10.942 1.573 -3.896 1.00 96.31 144 ALA A N 1
ATOM 1057 C CA . ALA A 1 144 ? -9.804 0.666 -3.838 1.00 96.31 144 ALA A CA 1
ATOM 1058 C C . ALA A 1 144 ? -8.493 1.452 -3.701 1.00 96.31 144 ALA A C 1
ATOM 1060 O O . ALA A 1 144 ? -7.678 1.134 -2.837 1.00 96.31 144 ALA A O 1
ATOM 1061 N N . LEU A 1 145 ? -8.317 2.523 -4.486 1.00 97.25 145 LEU A N 1
ATOM 1062 C CA . LEU A 1 145 ? -7.151 3.406 -4.349 1.00 97.25 145 LEU A CA 1
ATOM 1063 C C . LEU A 1 145 ? -7.152 4.180 -3.030 1.00 97.25 145 LEU A C 1
ATOM 1065 O O . LEU A 1 145 ? -6.093 4.371 -2.436 1.00 97.25 145 LEU A O 1
ATOM 1069 N N . GLN A 1 146 ? -8.322 4.608 -2.555 1.00 98.44 146 GLN A N 1
ATOM 1070 C CA . GLN A 1 146 ? -8.444 5.256 -1.249 1.00 98.44 146 GLN A CA 1
ATOM 1071 C C . GLN A 1 146 ? -8.067 4.297 -0.109 1.00 98.44 146 GLN A C 1
ATOM 1073 O O . GLN A 1 146 ? -7.388 4.709 0.831 1.00 98.44 146 GLN A O 1
ATOM 1078 N N . GLY A 1 147 ? -8.451 3.021 -0.210 1.00 98.38 147 GLY A N 1
ATOM 1079 C CA . GLY A 1 147 ? -8.048 1.970 0.722 1.00 98.38 147 GLY A CA 1
ATOM 1080 C C . GLY A 1 147 ? -6.536 1.745 0.720 1.00 98.38 147 GLY A C 1
ATOM 1081 O O . GLY A 1 147 ? -5.910 1.822 1.776 1.00 98.38 147 GLY A O 1
ATOM 1082 N N . ASP A 1 148 ? -5.933 1.571 -0.461 1.00 98.56 148 ASP A N 1
ATOM 1083 C CA . ASP A 1 148 ? -4.478 1.423 -0.609 1.00 98.56 148 ASP A CA 1
ATOM 1084 C C . ASP A 1 148 ? -3.716 2.630 -0.032 1.00 98.56 148 ASP A C 1
ATOM 1086 O O . ASP A 1 148 ? -2.719 2.477 0.678 1.00 98.56 148 ASP A O 1
ATOM 1090 N N . LEU A 1 149 ? -4.184 3.852 -0.319 1.00 98.62 149 LEU A N 1
ATOM 1091 C CA . LEU A 1 149 ? -3.600 5.081 0.217 1.00 98.62 149 LEU A CA 1
ATOM 1092 C C . LEU A 1 149 ? -3.707 5.122 1.745 1.00 98.62 149 LEU A C 1
ATOM 1094 O O . LEU A 1 149 ? -2.735 5.458 2.419 1.00 98.62 149 LEU A O 1
ATOM 1098 N N . GLY A 1 150 ? -4.863 4.759 2.300 1.00 98.56 150 GLY A N 1
ATOM 1099 C CA . GLY A 1 150 ? -5.060 4.661 3.742 1.00 98.56 150 GLY A CA 1
ATOM 1100 C C . GLY A 1 150 ? -4.106 3.657 4.397 1.00 98.56 150 GLY A C 1
ATOM 1101 O O . GLY A 1 150 ? -3.505 3.975 5.424 1.00 98.56 150 GLY A O 1
ATOM 1102 N N . GLU A 1 151 ? -3.898 2.488 3.777 1.00 98.38 151 GLU A N 1
ATOM 1103 C CA . GLU A 1 151 ? -2.904 1.496 4.215 1.00 98.38 151 GLU A CA 1
ATOM 1104 C C . GLU A 1 151 ? -1.489 2.095 4.257 1.00 98.38 151 GLU A C 1
ATOM 1106 O O . GLU A 1 151 ? -0.772 1.926 5.247 1.00 98.38 151 GLU A O 1
ATOM 1111 N N . ALA A 1 152 ? -1.088 2.822 3.210 1.00 98.56 152 ALA A N 1
ATOM 1112 C CA . ALA A 1 152 ? 0.229 3.452 3.141 1.00 98.56 152 ALA A CA 1
ATOM 1113 C C . ALA A 1 152 ? 0.400 4.571 4.179 1.00 98.56 152 ALA A C 1
ATOM 1115 O O . ALA A 1 152 ? 1.410 4.605 4.884 1.00 98.56 152 ALA A O 1
ATOM 1116 N N . LEU A 1 153 ? -0.598 5.448 4.334 1.00 98.81 153 LEU A N 1
ATOM 1117 C CA . LEU A 1 153 ? -0.586 6.523 5.334 1.00 98.81 153 LEU A CA 1
ATOM 1118 C C . LEU A 1 153 ? -0.480 5.970 6.761 1.00 98.81 153 LEU A C 1
ATOM 1120 O O . LEU A 1 153 ? 0.206 6.558 7.594 1.00 98.81 153 LEU A O 1
ATOM 1124 N N . ALA A 1 154 ? -1.092 4.816 7.046 1.00 98.38 154 ALA A N 1
ATOM 1125 C CA . ALA A 1 154 ? -1.028 4.182 8.363 1.00 98.38 154 ALA A CA 1
ATOM 1126 C C . ALA A 1 154 ? 0.403 3.794 8.789 1.00 98.38 154 ALA A C 1
ATOM 1128 O O . ALA A 1 154 ? 0.666 3.617 9.984 1.00 98.38 154 ALA A O 1
ATOM 1129 N N . ARG A 1 155 ? 1.335 3.663 7.832 1.00 97.56 155 ARG A N 1
ATOM 1130 C CA . ARG A 1 155 ? 2.749 3.352 8.092 1.00 97.56 155 ARG A CA 1
ATOM 1131 C C . ARG A 1 155 ? 3.570 4.563 8.537 1.00 97.56 155 ARG A C 1
ATOM 1133 O O . ARG A 1 155 ? 4.613 4.364 9.151 1.00 97.56 155 ARG A O 1
ATOM 1140 N N . ALA A 1 156 ? 3.097 5.783 8.289 1.00 97.00 156 ALA A N 1
ATOM 1141 C CA . ALA A 1 156 ? 3.763 7.018 8.695 1.00 97.00 156 ALA A CA 1
ATOM 1142 C C . ALA A 1 156 ? 3.113 7.576 9.981 1.00 97.00 156 ALA A C 1
ATOM 1144 O O . ALA A 1 156 ? 1.940 7.962 9.941 1.00 97.00 156 ALA A O 1
ATOM 1145 N N . PRO A 1 157 ? 3.816 7.612 11.135 1.00 95.75 157 PRO A N 1
ATOM 1146 C CA . PRO A 1 157 ? 3.254 8.072 12.410 1.00 95.75 157 PRO A CA 1
ATOM 1147 C C . PRO A 1 157 ? 2.540 9.426 12.335 1.00 95.75 157 PRO A C 1
ATOM 1149 O O . PRO A 1 157 ? 1.438 9.575 12.859 1.00 95.75 157 PRO A O 1
ATOM 1152 N N . GLU A 1 158 ? 3.125 10.377 11.617 1.00 96.62 158 GLU A N 1
ATOM 1153 C CA . GLU A 1 158 ? 2.625 11.731 11.398 1.00 96.62 158 GLU A CA 1
ATOM 1154 C C . GLU A 1 158 ? 1.378 11.800 10.499 1.00 96.62 158 GLU A C 1
ATOM 1156 O O . GLU A 1 158 ? 0.710 12.830 10.446 1.00 96.62 158 GLU A O 1
ATOM 1161 N N . ARG A 1 159 ? 1.026 10.706 9.809 1.00 98.12 159 ARG A N 1
ATOM 1162 C CA . ARG A 1 159 ? -0.144 10.611 8.915 1.00 98.12 159 ARG A CA 1
ATOM 1163 C C . ARG A 1 159 ? -1.245 9.693 9.441 1.00 98.12 159 ARG A C 1
ATOM 1165 O O . ARG A 1 159 ? -2.283 9.552 8.794 1.00 98.12 159 ARG A O 1
ATOM 1172 N N . ARG A 1 160 ? -1.080 9.107 10.631 1.00 97.81 160 ARG A N 1
ATOM 1173 C CA . ARG A 1 160 ? -2.047 8.159 11.218 1.00 97.81 160 ARG A CA 1
ATOM 1174 C C . ARG A 1 160 ? -3.451 8.737 11.380 1.00 97.81 160 ARG A C 1
ATOM 1176 O O . ARG A 1 160 ? -4.416 8.027 11.127 1.00 97.81 160 ARG A O 1
ATOM 1183 N N . GLY A 1 161 ? -3.579 10.014 11.745 1.00 98.25 161 GLY A N 1
ATOM 1184 C CA . GLY A 1 161 ? -4.890 10.669 11.849 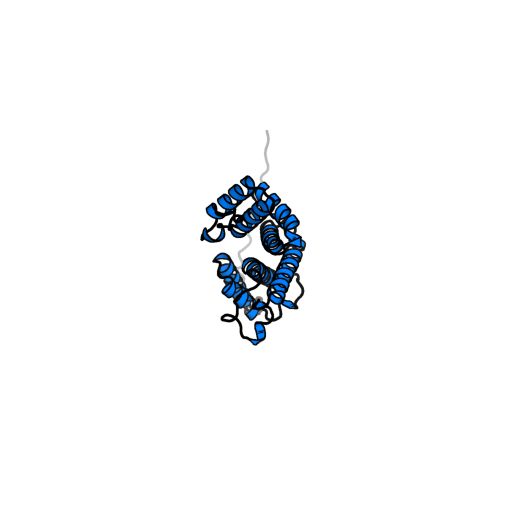1.00 98.25 161 GLY A CA 1
ATOM 1185 C C . GLY A 1 161 ? -5.619 10.758 10.503 1.00 98.25 161 GLY A C 1
ATOM 1186 O O . GLY A 1 161 ? -6.818 10.500 10.417 1.00 98.25 161 GLY A O 1
ATOM 1187 N N . GLU A 1 162 ? -4.888 11.052 9.425 1.00 98.44 162 GLU A N 1
ATOM 1188 C CA . GLU A 1 162 ? -5.435 11.058 8.066 1.00 98.44 162 GLU A CA 1
ATOM 1189 C C . GLU A 1 162 ? -5.823 9.649 7.611 1.00 98.44 162 GLU A C 1
ATOM 1191 O O . GLU A 1 162 ? -6.912 9.465 7.067 1.00 98.44 162 GLU A O 1
ATOM 1196 N N . ALA A 1 163 ? -4.970 8.658 7.890 1.00 98.69 163 ALA A N 1
ATOM 1197 C CA . ALA A 1 163 ? -5.244 7.254 7.604 1.00 98.69 163 ALA A CA 1
ATOM 1198 C C . ALA A 1 163 ? -6.513 6.767 8.320 1.00 98.69 163 ALA A C 1
ATOM 1200 O O . ALA A 1 163 ? -7.371 6.153 7.689 1.00 98.69 163 ALA A O 1
ATOM 1201 N N . LEU A 1 164 ? -6.660 7.086 9.612 1.00 98.75 164 LEU A N 1
ATOM 1202 C CA . LEU A 1 164 ? -7.816 6.701 10.425 1.00 98.75 164 LEU A CA 1
ATOM 1203 C C . LEU A 1 164 ? -9.109 7.278 9.846 1.00 98.75 164 LEU A C 1
ATOM 1205 O O . LEU A 1 164 ? -10.077 6.544 9.661 1.00 98.75 164 LEU A O 1
ATOM 1209 N N . ARG A 1 165 ? -9.111 8.569 9.493 1.00 98.62 165 ARG A N 1
ATOM 1210 C CA . ARG A 1 165 ? -10.268 9.227 8.873 1.00 98.62 165 ARG A CA 1
ATOM 1211 C C . ARG A 1 165 ? -10.614 8.621 7.511 1.00 98.62 165 ARG A C 1
ATOM 1213 O O . ARG A 1 165 ? -11.789 8.413 7.219 1.00 98.62 165 ARG A O 1
ATOM 1220 N N . LEU A 1 166 ? -9.612 8.358 6.670 1.00 98.44 166 LEU A N 1
ATOM 1221 C CA . LEU A 1 166 ? -9.822 7.818 5.326 1.00 98.44 166 LEU A CA 1
ATOM 1222 C C . LEU A 1 166 ? -10.363 6.383 5.373 1.00 98.44 166 LEU A C 1
ATOM 1224 O O . LEU A 1 166 ? -11.411 6.107 4.793 1.00 98.44 166 LEU A O 1
ATOM 1228 N N . LEU A 1 167 ? -9.683 5.489 6.096 1.00 98.75 167 LEU A N 1
ATOM 1229 C CA . LEU A 1 167 ? -10.076 4.084 6.220 1.00 98.75 167 LEU A CA 1
ATOM 1230 C C . LEU A 1 167 ? -11.384 3.921 7.001 1.00 98.75 167 LEU A C 1
ATOM 1232 O O . LEU A 1 167 ? -12.231 3.128 6.598 1.00 98.75 167 LEU A O 1
ATOM 1236 N N . GLY A 1 168 ? -11.577 4.693 8.074 1.00 98.62 168 GLY A N 1
ATOM 1237 C CA . GLY A 1 168 ? -12.815 4.699 8.852 1.00 98.62 168 GLY A CA 1
ATOM 1238 C C . GLY A 1 168 ? -14.016 5.114 8.005 1.00 98.62 168 GLY A C 1
ATOM 1239 O O . GLY A 1 168 ? -14.994 4.378 7.936 1.00 98.62 168 GLY A O 1
ATOM 1240 N N . GLY A 1 169 ? -13.901 6.219 7.261 1.00 98.31 169 GLY A N 1
ATOM 1241 C CA . GLY A 1 169 ? -14.977 6.674 6.380 1.00 98.31 169 GLY A CA 1
ATOM 1242 C C . GLY A 1 169 ? -15.287 5.703 5.234 1.00 98.31 169 GLY A C 1
ATOM 1243 O O . GLY A 1 169 ? -16.433 5.617 4.800 1.00 98.31 169 GLY A O 1
ATOM 1244 N N . LEU A 1 170 ? -14.294 4.960 4.730 1.00 98.62 170 LEU A N 1
ATOM 1245 C CA . LEU A 1 170 ? -14.538 3.870 3.777 1.00 98.62 170 LEU A CA 1
ATOM 1246 C C . LEU A 1 170 ? -15.286 2.706 4.431 1.00 98.62 170 LEU A C 1
ATOM 1248 O O . LEU A 1 170 ? -16.244 2.207 3.848 1.00 98.62 170 LEU A O 1
ATOM 1252 N N . ALA A 1 171 ? -14.869 2.293 5.628 1.00 98.44 171 ALA A N 1
ATOM 1253 C CA . ALA A 1 171 ? -15.489 1.191 6.356 1.00 98.44 171 ALA A CA 1
ATOM 1254 C C . ALA A 1 171 ? -16.945 1.493 6.748 1.00 98.44 171 ALA A C 1
ATOM 1256 O O . ALA A 1 171 ? -17.799 0.626 6.606 1.00 98.44 171 ALA A O 1
ATOM 1257 N N . GLU A 1 172 ? -17.249 2.720 7.180 1.00 98.19 172 GLU A N 1
ATOM 1258 C CA . GLU A 1 172 ? -18.613 3.162 7.519 1.00 98.19 172 GLU A CA 1
ATOM 1259 C C . GLU A 1 172 ? -19.579 3.097 6.331 1.00 98.19 172 GLU A C 1
ATOM 1261 O O . GLU A 1 172 ? -20.769 2.852 6.509 1.00 98.19 172 GLU A O 1
ATOM 1266 N N . ARG A 1 173 ? -19.067 3.297 5.113 1.00 97.94 173 ARG A N 1
ATOM 1267 C CA . ARG A 1 173 ? -19.844 3.220 3.869 1.00 97.94 173 ARG A CA 1
ATOM 1268 C C . ARG A 1 173 ? -19.803 1.840 3.209 1.00 97.94 173 ARG A C 1
ATOM 1270 O O . ARG A 1 173 ? -20.276 1.716 2.086 1.00 97.94 173 ARG A O 1
ATOM 1277 N N . ASP A 1 174 ? -19.210 0.843 3.866 1.00 97.06 174 ASP A N 1
ATOM 1278 C CA . ASP A 1 174 ? -18.995 -0.507 3.322 1.00 97.06 174 ASP A CA 1
ATOM 1279 C C . ASP A 1 174 ? -18.201 -0.517 1.997 1.00 97.06 174 ASP A C 1
ATOM 1281 O O . ASP A 1 174 ? -18.407 -1.335 1.107 1.00 97.06 174 ASP A O 1
ATOM 1285 N N . LEU A 1 175 ? -17.273 0.433 1.846 1.00 97.94 175 LEU A N 1
ATOM 1286 C CA . LEU A 1 175 ? -16.437 0.589 0.650 1.00 97.94 175 LEU A CA 1
ATOM 1287 C C . LEU A 1 175 ? -15.006 0.067 0.840 1.00 97.94 175 LEU A C 1
ATOM 1289 O O . LEU A 1 175 ? -14.188 0.146 -0.080 1.00 97.94 175 LEU A O 1
ATOM 1293 N N . LEU A 1 176 ? -14.673 -0.438 2.031 1.00 97.50 176 LEU A N 1
ATOM 1294 C CA . LEU A 1 176 ? -13.348 -0.972 2.323 1.00 97.50 176 LEU A CA 1
ATOM 1295 C C . LEU A 1 176 ? -13.281 -2.463 1.965 1.00 97.50 176 LEU A C 1
ATOM 1297 O O . LEU A 1 176 ? -13.761 -3.309 2.705 1.00 97.50 176 LEU A O 1
ATOM 1301 N N . ALA A 1 177 ? -12.664 -2.791 0.829 1.00 93.75 177 ALA A N 1
ATOM 1302 C CA . ALA A 1 177 ? -12.665 -4.152 0.272 1.00 93.75 177 ALA A CA 1
ATOM 1303 C C . ALA A 1 177 ? -11.346 -4.936 0.474 1.00 93.75 177 ALA A C 1
ATOM 1305 O O . ALA A 1 177 ? -11.126 -5.956 -0.178 1.00 93.75 177 ALA A O 1
ATOM 1306 N N . SER A 1 178 ? -10.456 -4.471 1.358 1.00 94.81 178 SER A N 1
ATOM 1307 C CA . SER A 1 178 ? -9.127 -5.058 1.598 1.00 94.81 178 SER A CA 1
ATOM 1308 C C . SER A 1 178 ? -9.005 -5.555 3.046 1.00 94.81 178 SER A C 1
ATOM 1310 O O . SER A 1 178 ? -9.175 -4.745 3.966 1.00 94.81 178 SER A O 1
ATOM 1312 N N . PRO A 1 179 ? -8.676 -6.843 3.289 1.00 96.44 179 PRO A N 1
ATOM 1313 C CA . PRO A 1 179 ? -8.404 -7.321 4.642 1.00 96.44 179 PRO A CA 1
ATOM 1314 C C . PRO A 1 179 ? -7.188 -6.610 5.253 1.00 96.44 179 PRO A C 1
ATOM 1316 O O . PRO A 1 179 ? -7.217 -6.250 6.427 1.00 96.44 179 PRO A O 1
ATOM 1319 N N . GLU A 1 180 ? -6.143 -6.314 4.472 1.00 96.19 180 GLU A N 1
ATOM 1320 C CA . GLU A 1 180 ? -4.987 -5.564 4.975 1.00 96.19 180 GLU A CA 1
ATOM 1321 C C . GLU A 1 180 ? -5.354 -4.132 5.395 1.00 96.19 180 GLU A C 1
ATOM 1323 O O . GLU A 1 180 ? -4.807 -3.620 6.378 1.00 96.19 180 GLU A O 1
ATOM 1328 N N . ALA A 1 181 ? -6.316 -3.506 4.712 1.00 97.56 181 ALA A N 1
ATOM 1329 C CA . ALA A 1 181 ? -6.823 -2.192 5.089 1.00 97.56 181 ALA A CA 1
ATOM 1330 C C . ALA A 1 181 ? -7.652 -2.233 6.377 1.00 97.56 181 ALA A C 1
ATOM 1332 O O . ALA A 1 181 ? -7.498 -1.351 7.223 1.00 97.56 181 ALA A O 1
ATOM 1333 N N . TYR A 1 182 ? -8.462 -3.276 6.583 1.00 98.25 182 TYR A N 1
ATOM 1334 C CA . TYR A 1 182 ? -9.127 -3.494 7.869 1.00 98.25 182 TYR A CA 1
ATOM 1335 C C . TYR A 1 182 ? -8.126 -3.756 8.998 1.00 98.25 182 TYR A C 1
ATOM 1337 O O . TYR A 1 182 ? -8.270 -3.183 10.076 1.00 98.25 182 TYR A O 1
ATOM 1345 N N . ALA A 1 183 ? -7.059 -4.523 8.753 1.00 97.62 183 ALA A N 1
ATOM 1346 C CA . ALA A 1 183 ? -5.985 -4.698 9.730 1.00 97.62 183 ALA A CA 1
ATOM 1347 C C . ALA A 1 183 ? -5.280 -3.368 10.058 1.00 97.62 183 ALA A C 1
ATOM 1349 O O . ALA A 1 183 ? -4.933 -3.104 11.210 1.00 97.62 183 ALA A O 1
ATOM 1350 N N . ALA A 1 184 ? -5.069 -2.500 9.062 1.00 97.88 184 ALA A N 1
ATOM 1351 C CA . ALA A 1 184 ? -4.534 -1.160 9.289 1.00 97.88 184 ALA A CA 1
ATOM 1352 C C . ALA A 1 184 ? -5.491 -0.298 10.126 1.00 97.88 184 ALA A C 1
ATOM 1354 O O . ALA A 1 184 ? -5.049 0.327 11.091 1.00 97.88 184 ALA A O 1
ATOM 1355 N N . LEU A 1 185 ? -6.790 -0.316 9.817 1.00 98.50 185 LEU A N 1
ATOM 1356 C CA . LEU A 1 185 ? -7.814 0.396 10.580 1.00 98.50 185 LEU A CA 1
ATOM 1357 C C . LEU A 1 185 ? -7.894 -0.097 12.031 1.00 98.50 185 LEU A C 1
ATOM 1359 O O . LEU A 1 185 ? -7.927 0.726 12.943 1.00 98.50 185 LEU A O 1
ATOM 1363 N N . ALA A 1 186 ? -7.846 -1.412 12.258 1.00 98.31 186 ALA A N 1
ATOM 1364 C CA . ALA A 1 186 ? -7.836 -1.997 13.596 1.00 98.31 186 ALA A CA 1
ATOM 1365 C C . ALA A 1 186 ? -6.639 -1.496 14.421 1.00 98.31 186 ALA A C 1
ATOM 1367 O O . ALA A 1 186 ? -6.815 -1.054 15.558 1.00 98.31 186 ALA A O 1
ATOM 1368 N N . ARG A 1 187 ? -5.424 -1.469 13.845 1.00 97.50 187 ARG A N 1
ATOM 1369 C CA . ARG A 1 187 ? -4.241 -0.888 14.517 1.00 97.50 187 ARG A CA 1
ATOM 1370 C C . ARG A 1 187 ? -4.436 0.584 14.855 1.00 97.50 187 ARG A C 1
ATOM 1372 O O . ARG A 1 187 ? -4.101 1.002 15.957 1.00 97.50 187 ARG A O 1
ATOM 1379 N N . LEU A 1 188 ? -4.948 1.371 13.911 1.00 98.06 188 LEU A N 1
ATOM 1380 C CA . LEU A 1 188 ? -5.149 2.807 14.105 1.00 98.06 188 LEU A CA 1
ATOM 1381 C C . LEU A 1 188 ? -6.161 3.091 15.218 1.00 98.06 188 LEU A C 1
ATOM 1383 O O . LEU A 1 188 ? -5.912 3.970 16.037 1.00 98.06 188 LEU A O 1
ATOM 1387 N N . ARG A 1 189 ? -7.250 2.318 15.281 1.00 97.81 189 ARG A N 1
ATOM 1388 C CA . ARG A 1 189 ? -8.271 2.431 16.329 1.00 97.81 189 ARG A CA 1
ATOM 1389 C C . ARG A 1 189 ? -7.752 2.019 17.705 1.00 97.81 189 ARG A C 1
ATOM 1391 O O . ARG A 1 189 ? -7.975 2.738 18.672 1.00 97.81 189 ARG A O 1
ATOM 1398 N N . ALA A 1 190 ? -6.952 0.953 17.791 1.00 96.56 190 ALA A N 1
ATOM 1399 C CA . ALA A 1 190 ? -6.266 0.605 19.039 1.00 96.56 190 ALA A CA 1
ATOM 1400 C C . ALA A 1 190 ? -5.333 1.731 19.513 1.00 96.56 190 ALA A C 1
ATOM 1402 O O . ALA A 1 190 ? -5.353 2.104 20.683 1.00 96.56 190 ALA A O 1
ATOM 1403 N N . LEU A 1 191 ? -4.554 2.322 18.600 1.00 95.19 191 LEU A N 1
ATOM 1404 C CA . LEU A 1 191 ? -3.666 3.447 18.914 1.00 95.19 191 LEU A CA 1
ATOM 1405 C C . LEU A 1 191 ? -4.420 4.715 19.345 1.00 95.19 191 LEU A C 1
ATOM 1407 O O . LEU A 1 191 ? -3.841 5.538 20.048 1.00 95.19 191 LEU A O 1
ATOM 1411 N N . SER A 1 192 ? -5.682 4.883 18.940 1.00 95.25 192 SER A N 1
ATOM 1412 C CA . SER A 1 192 ? -6.537 5.995 19.370 1.00 95.25 192 SER A CA 1
ATOM 1413 C C . SER A 1 192 ? -7.396 5.680 20.600 1.00 95.25 192 SER A C 1
ATOM 1415 O O . SER A 1 192 ? -8.206 6.517 20.984 1.00 95.25 192 SER A O 1
ATOM 1417 N N . GLY A 1 193 ? -7.258 4.493 21.204 1.00 95.94 193 GLY A N 1
ATOM 1418 C CA . GLY A 1 193 ? -8.059 4.066 22.358 1.00 95.94 193 GLY A CA 1
ATOM 1419 C C . GLY A 1 193 ? -9.483 3.598 22.024 1.00 95.94 193 GLY A C 1
ATOM 1420 O O . GLY A 1 193 ? -10.286 3.393 22.930 1.00 95.94 193 GLY A O 1
ATOM 1421 N N . ASP A 1 194 ? -9.807 3.402 20.745 1.00 97.19 194 ASP A N 1
ATOM 1422 C CA . ASP A 1 194 ? -11.099 2.887 20.279 1.00 97.19 194 ASP A CA 1
ATOM 1423 C C . ASP A 1 194 ? -11.072 1.349 20.226 1.00 97.19 194 ASP A C 1
ATOM 1425 O O . ASP A 1 194 ? -10.864 0.741 19.174 1.00 97.19 194 ASP A O 1
ATOM 1429 N N . GLY A 1 195 ? -11.235 0.712 21.391 1.00 96.31 195 GLY A N 1
ATOM 1430 C CA . GLY A 1 195 ? -11.210 -0.751 21.525 1.00 96.31 195 GLY A CA 1
ATOM 1431 C C . GLY A 1 195 ? -12.351 -1.449 20.777 1.00 96.31 195 GLY A C 1
ATOM 1432 O O . GLY A 1 195 ? -12.112 -2.371 20.004 1.00 96.31 195 GLY A O 1
ATOM 1433 N N . ALA A 1 196 ? -13.584 -0.953 20.913 1.00 96.94 196 ALA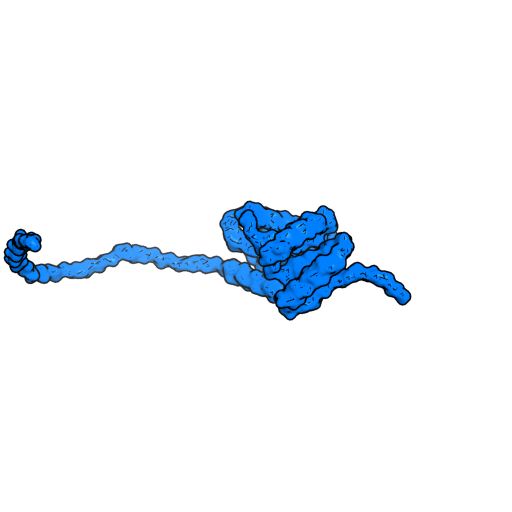 A N 1
ATOM 1434 C CA . ALA A 1 196 ? -14.734 -1.517 20.202 1.00 96.94 196 ALA A CA 1
ATOM 1435 C C . ALA A 1 196 ? -14.572 -1.411 18.677 1.00 96.94 196 ALA A C 1
ATOM 1437 O O . ALA A 1 196 ? -14.856 -2.356 17.937 1.00 96.94 196 ALA A O 1
ATOM 1438 N N . GLY A 1 197 ? -14.085 -0.270 18.185 1.00 96.94 197 GLY A N 1
ATOM 1439 C CA . GLY A 1 197 ? -13.827 -0.103 16.769 1.00 96.94 197 GLY A CA 1
ATOM 1440 C C . GLY A 1 197 ? -12.628 -0.917 16.275 1.00 96.94 197 GLY A C 1
ATOM 1441 O O . GLY A 1 197 ? -12.638 -1.323 15.107 1.00 96.94 197 GLY A O 1
ATOM 1442 N N . HIS A 1 198 ? -11.619 -1.161 17.117 1.00 97.50 198 HIS A N 1
ATOM 1443 C CA . HIS A 1 198 ? -10.541 -2.107 16.834 1.00 97.50 198 HIS A CA 1
ATOM 1444 C C . HIS A 1 198 ? -11.095 -3.516 16.609 1.00 97.50 198 HIS A C 1
ATOM 1446 O O . HIS A 1 198 ? -10.866 -4.072 15.535 1.00 97.50 198 HIS A O 1
ATOM 1452 N N . ASP A 1 199 ? -11.879 -4.039 17.555 1.00 96.88 199 ASP A N 1
ATOM 1453 C CA . ASP A 1 199 ? -12.459 -5.386 17.486 1.00 96.88 199 ASP A CA 1
ATOM 1454 C C . ASP A 1 199 ? -13.348 -5.552 16.246 1.00 96.88 199 ASP A C 1
ATOM 1456 O O . ASP A 1 199 ? -13.240 -6.534 15.508 1.00 96.88 199 ASP A O 1
ATOM 1460 N N . ALA A 1 200 ? -14.181 -4.549 15.948 1.00 97.12 200 ALA A N 1
ATOM 1461 C CA . ALA A 1 200 ? -15.032 -4.558 14.762 1.00 97.12 200 ALA A CA 1
ATOM 1462 C C . ALA A 1 200 ? -14.220 -4.598 13.452 1.00 97.12 200 ALA A C 1
ATOM 1464 O O . ALA A 1 200 ? -14.564 -5.332 12.523 1.00 97.12 200 ALA A O 1
ATOM 1465 N N . ALA A 1 201 ? -13.135 -3.822 13.361 1.00 97.81 201 ALA A N 1
ATOM 1466 C CA . ALA A 1 201 ? -12.268 -3.819 12.185 1.00 97.81 201 ALA A CA 1
ATOM 1467 C C . ALA A 1 201 ? -11.454 -5.120 12.069 1.00 97.81 201 ALA A C 1
ATOM 1469 O O . ALA A 1 201 ? -11.315 -5.653 10.967 1.00 97.81 201 ALA A O 1
ATOM 1470 N N . ALA A 1 202 ? -10.964 -5.663 13.186 1.00 96.94 202 ALA A N 1
ATOM 1471 C CA . ALA A 1 202 ? -10.258 -6.940 13.225 1.00 96.94 202 ALA A CA 1
ATOM 1472 C C . ALA A 1 202 ? -11.166 -8.092 12.766 1.00 96.94 202 ALA A C 1
ATOM 1474 O O . ALA A 1 202 ? -10.782 -8.856 11.882 1.00 96.94 202 ALA A O 1
ATOM 1475 N N . SER A 1 203 ? -12.409 -8.145 13.251 1.00 96.50 203 SER A N 1
ATOM 1476 C CA . SER A 1 203 ? -13.397 -9.143 12.825 1.00 96.50 203 SER A CA 1
ATOM 1477 C C . SER A 1 203 ? -13.690 -9.072 11.319 1.00 96.50 203 SER A C 1
ATOM 1479 O O . SER A 1 203 ? -13.721 -10.097 10.635 1.00 96.50 203 SER A O 1
ATOM 1481 N N . ARG A 1 204 ? -13.827 -7.860 10.756 1.00 97.62 204 ARG A N 1
ATOM 1482 C CA . ARG A 1 204 ? -13.985 -7.675 9.302 1.00 97.62 204 ARG A CA 1
ATOM 1483 C C . ARG A 1 204 ? -12.762 -8.146 8.518 1.00 97.62 204 ARG A C 1
ATOM 1485 O O . ARG A 1 204 ? -12.928 -8.784 7.482 1.00 97.62 204 ARG A O 1
ATOM 1492 N N . CYS A 1 205 ? -11.555 -7.886 9.019 1.00 97.38 205 CYS A N 1
ATOM 1493 C CA . CYS A 1 205 ? -10.335 -8.424 8.424 1.00 97.38 205 CYS A CA 1
ATOM 1494 C C . CYS A 1 205 ? -10.371 -9.956 8.373 1.00 97.38 205 CYS A C 1
ATOM 1496 O O . CYS A 1 205 ? -10.150 -10.536 7.312 1.00 97.38 205 CYS A O 1
ATOM 1498 N N . GLU A 1 206 ? -10.673 -10.610 9.496 1.00 96.25 206 GLU A N 1
ATOM 1499 C CA . GLU A 1 206 ? -10.671 -12.073 9.609 1.00 96.25 206 GLU A CA 1
ATOM 1500 C C . GLU A 1 206 ? -11.700 -12.731 8.690 1.00 96.25 206 GLU A C 1
ATOM 1502 O O . GLU A 1 206 ? -11.400 -13.749 8.072 1.00 96.25 206 GLU A O 1
ATOM 1507 N N . ALA A 1 207 ? -12.871 -12.112 8.528 1.00 96.38 207 ALA A N 1
ATOM 1508 C CA . ALA A 1 207 ? -13.906 -12.590 7.615 1.00 96.38 207 ALA A CA 1
ATOM 1509 C C . ALA A 1 207 ? -13.476 -12.562 6.133 1.00 96.38 207 ALA A C 1
ATOM 1511 O O . ALA A 1 207 ? -14.022 -13.302 5.316 1.00 96.38 207 ALA A O 1
ATOM 1512 N N . MET A 1 208 ? -12.515 -11.707 5.772 1.00 94.75 208 MET A N 1
ATOM 1513 C CA . MET A 1 208 ? -12.062 -11.497 4.391 1.00 94.75 208 MET A CA 1
ATOM 1514 C C . MET A 1 208 ? -10.706 -12.148 4.092 1.00 94.75 208 MET A C 1
ATOM 1516 O O . MET A 1 208 ? -10.393 -12.449 2.937 1.00 94.75 208 MET A O 1
ATOM 1520 N N . ALA A 1 209 ? -9.858 -12.313 5.107 1.00 93.31 209 ALA A N 1
ATOM 1521 C CA . ALA A 1 209 ? -8.475 -12.720 4.936 1.00 93.31 209 ALA A CA 1
ATOM 1522 C C . ALA A 1 209 ? -8.343 -14.220 4.652 1.00 93.31 209 ALA A C 1
ATOM 1524 O O . ALA A 1 209 ? -8.794 -15.065 5.417 1.00 93.31 209 ALA A O 1
ATOM 1525 N N . LYS A 1 210 ? -7.576 -14.565 3.610 1.00 88.69 210 LYS A N 1
ATOM 1526 C CA . LYS A 1 210 ? -7.103 -15.947 3.402 1.00 88.69 210 LYS A CA 1
ATOM 1527 C C . LYS A 1 210 ? -6.120 -16.392 4.490 1.00 88.69 210 LYS A C 1
ATOM 1529 O O . LYS A 1 210 ? -6.020 -17.575 4.789 1.00 88.69 210 LYS A O 1
ATOM 1534 N N . ASN A 1 211 ? -5.366 -15.442 5.043 1.00 87.69 211 ASN A N 1
ATOM 1535 C CA . ASN A 1 211 ? -4.413 -15.663 6.122 1.00 87.69 211 ASN A CA 1
ATOM 1536 C C . ASN A 1 211 ? -4.760 -14.747 7.297 1.00 87.69 211 ASN A C 1
ATOM 1538 O O . ASN A 1 211 ? -4.342 -13.591 7.334 1.00 87.69 211 ASN A O 1
ATOM 1542 N N . THR A 1 212 ? -5.485 -15.271 8.278 1.00 89.81 212 THR A N 1
ATOM 1543 C CA . THR A 1 212 ? -5.918 -14.513 9.463 1.00 89.81 212 THR A CA 1
ATOM 1544 C C . THR A 1 212 ? -4.754 -14.008 10.317 1.00 89.81 212 THR A C 1
ATOM 1546 O O . THR A 1 212 ? -4.926 -13.080 11.104 1.00 89.81 212 THR A O 1
ATOM 1549 N N . ALA A 1 213 ? -3.531 -14.523 10.131 1.00 88.50 213 ALA A N 1
ATOM 1550 C CA . ALA A 1 213 ? -2.362 -13.994 10.823 1.00 88.50 213 ALA A CA 1
ATOM 1551 C C . ALA A 1 213 ? -2.101 -12.511 10.515 1.00 88.50 213 ALA A C 1
ATOM 1553 O O . ALA A 1 213 ? -1.572 -11.820 11.379 1.00 88.50 213 ALA A O 1
ATOM 1554 N N . LEU A 1 214 ? -2.512 -12.010 9.343 1.00 88.62 214 LEU A N 1
ATOM 1555 C CA . LEU A 1 214 ? -2.385 -10.588 9.000 1.00 88.62 214 LEU A CA 1
ATOM 1556 C C . LEU A 1 214 ? -3.333 -9.690 9.816 1.00 88.62 214 LEU A C 1
ATOM 1558 O O . LEU A 1 214 ? -3.049 -8.506 10.005 1.00 88.62 214 LEU A O 1
ATOM 1562 N N . CYS A 1 215 ? -4.446 -10.255 10.291 1.00 91.75 215 CYS A N 1
ATOM 1563 C CA . CYS A 1 215 ? -5.466 -9.566 11.081 1.00 91.75 215 CYS A CA 1
ATOM 1564 C C . CYS A 1 215 ? -5.109 -9.500 12.563 1.00 91.75 215 CYS A C 1
ATOM 1566 O O . CYS A 1 215 ? -5.645 -8.663 13.284 1.00 91.75 215 CYS A O 1
ATOM 1568 N N . ARG A 1 216 ? -4.164 -10.339 13.011 1.00 81.81 216 ARG A N 1
ATOM 1569 C CA . ARG A 1 216 ? -3.620 -10.296 14.368 1.00 81.81 216 ARG A CA 1
ATOM 1570 C C . ARG A 1 216 ? -2.733 -9.071 14.515 1.00 81.81 216 ARG A C 1
ATOM 1572 O O . ARG A 1 216 ? -1.521 -9.097 14.330 1.00 81.81 216 ARG A O 1
ATOM 1579 N N . THR A 1 217 ? -3.369 -7.960 14.823 1.00 66.56 217 THR A N 1
ATOM 1580 C CA . THR A 1 217 ? -2.698 -6.738 15.218 1.00 66.56 217 THR A CA 1
ATOM 1581 C C . THR A 1 217 ? -2.341 -6.903 16.681 1.00 66.56 217 THR A C 1
ATOM 1583 O O . THR A 1 217 ? -3.255 -7.011 17.493 1.00 66.56 217 THR A O 1
ATOM 1586 N N . SER A 1 218 ? -1.049 -6.988 17.018 1.00 47.19 218 SER A N 1
ATOM 1587 C CA . SER A 1 218 ? -0.616 -7.013 18.417 1.00 47.19 218 SER A CA 1
ATOM 1588 C C . SER A 1 218 ? -1.310 -5.867 19.140 1.00 47.19 218 SER A C 1
ATOM 1590 O O . SER A 1 218 ? -1.026 -4.698 18.862 1.00 47.19 218 SER A O 1
ATOM 1592 N N . GLY A 1 219 ? -2.278 -6.211 19.993 1.00 40.78 219 GLY A N 1
ATOM 1593 C CA . GLY A 1 219 ? -2.890 -5.260 20.899 1.00 40.78 219 GLY A CA 1
ATOM 1594 C C . GLY A 1 219 ? -1.765 -4.576 21.657 1.00 40.78 219 GLY A C 1
ATOM 1595 O O . GLY A 1 219 ? -0.740 -5.205 21.941 1.00 40.78 219 GLY A O 1
ATOM 1596 N N . ALA A 1 220 ? -1.925 -3.282 21.921 1.00 37.16 220 ALA A N 1
ATOM 1597 C CA . ALA A 1 220 ? -1.074 -2.586 22.868 1.00 37.16 220 ALA A CA 1
ATOM 1598 C C . ALA A 1 220 ? -0.849 -3.509 24.071 1.00 37.16 220 ALA A C 1
ATOM 1600 O O . ALA A 1 220 ? -1.811 -3.970 24.684 1.00 37.16 220 ALA A O 1
ATOM 1601 N N . THR A 1 221 ? 0.411 -3.854 24.324 1.00 35.88 221 THR A N 1
ATOM 1602 C CA . THR A 1 221 ? 0.823 -4.679 25.450 1.00 35.88 221 THR A CA 1
ATOM 1603 C C . THR A 1 221 ? 0.279 -4.025 26.720 1.00 35.88 221 THR A C 1
ATOM 1605 O O . THR A 1 221 ? 0.829 -3.032 27.190 1.00 35.88 221 THR A O 1
ATOM 1608 N N . GLY A 1 222 ? -0.836 -4.533 27.248 1.00 31.78 222 GLY A N 1
ATOM 1609 C CA . GLY A 1 222 ? -1.222 -4.279 28.630 1.00 31.78 222 GLY A CA 1
ATOM 1610 C C . GLY A 1 222 ? -0.145 -4.872 29.544 1.00 31.78 222 GLY A C 1
ATOM 1611 O O . GLY A 1 222 ? 0.493 -5.857 29.154 1.00 31.78 222 GLY A O 1
ATOM 1612 N N . PRO A 1 223 ? 0.118 -4.271 30.716 1.00 34.56 223 PRO A N 1
ATOM 1613 C CA . PRO A 1 223 ? 1.205 -4.709 31.579 1.00 34.56 223 PRO A CA 1
ATOM 1614 C C . PRO A 1 223 ? 0.960 -6.159 32.000 1.00 34.56 223 PRO A C 1
ATOM 1616 O O . PRO A 1 223 ? -0.093 -6.487 32.547 1.00 34.56 223 PRO A O 1
ATOM 1619 N N . GLN A 1 224 ? 1.931 -7.028 31.714 1.00 37.28 224 GLN A N 1
ATOM 1620 C CA . GLN A 1 224 ? 1.970 -8.359 32.307 1.00 37.28 224 GLN A CA 1
ATOM 1621 C C . GLN A 1 224 ? 2.136 -8.177 33.817 1.00 37.28 224 GLN A C 1
ATOM 1623 O O . GLN A 1 224 ? 3.012 -7.429 34.256 1.00 37.28 224 GLN A O 1
ATOM 1628 N N . SER A 1 225 ? 1.214 -8.779 34.564 1.00 37.09 225 SER A N 1
ATOM 1629 C CA . SER A 1 225 ? 1.217 -8.836 36.028 1.00 37.09 225 SER A CA 1
ATOM 1630 C C . SER A 1 225 ? 2.368 -9.690 36.541 1.00 37.09 225 SER A C 1
ATOM 1632 O O . SER A 1 225 ? 2.692 -10.686 35.854 1.00 37.09 225 SER A O 1
#

Sequence (225 aa):
MNGPAVRVSLCLALASSVFVASGDASACGGVEVMPAIDHRVMGVARAEQALRDGRLAAAAGSVIRMFPEIRRISHGQDPLLNRAFRVLAVAAARAEGALGVGAEVPRALLGAWGGTSAEDRRANIDWSIRTLQRLNEQRKNDPALQGDLGEALARAPERRGEALRLLGGLAERDLLASPEAYAALARLRALSGDGAGHDAAASRCEAMAKNTALCRTSGATGPQS

Organism: Sorangium cellulosum (NCBI:txid56)

pLDDT: mean 85.84, std 18.62, range [31.78, 98.81]